Protein AF-A0A963PMP1-F1 (afdb_monomer_lite)

Secondary structure (DSSP, 8-state):
-EEESSTTS-S-EE-TT------SS----EEE----EEEEE---SSS---EEEEEEEESSS-TT-EE-TTS-EEEPPPTT---TT-EEEEEEESPPTT-EEEEEEE-SS---SEEEEEE-SSTT-SS-EEEPPEEEEEETTEEEEEEETTSTT-SS---SS-EEEEEEEEPP------PPPHHHHHHHHHHHHHHHHHHS------------

Structure (mmCIF, N/CA/C/O backbone):
data_AF-A0A963PMP1-F1
#
_entry.id   AF-A0A963PMP1-F1
#
loop_
_atom_site.group_PDB
_atom_site.id
_atom_site.type_symbol
_atom_site.label_atom_id
_atom_site.label_alt_id
_atom_site.label_comp_id
_atom_site.labe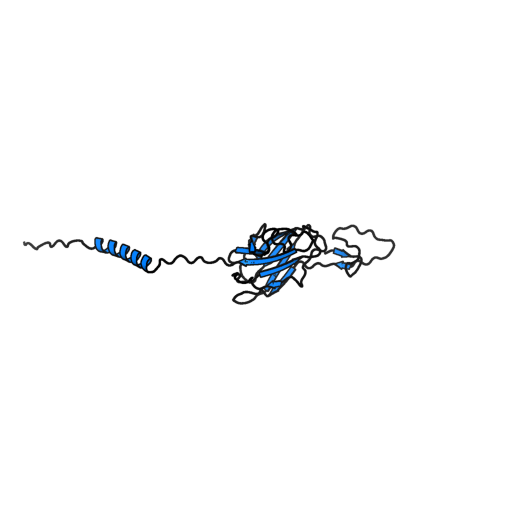l_asym_id
_atom_site.label_entity_id
_atom_site.label_seq_id
_atom_site.pdbx_PDB_ins_code
_atom_site.Cartn_x
_atom_site.Cartn_y
_atom_site.Cartn_z
_atom_site.occupancy
_atom_site.B_iso_or_equiv
_atom_site.auth_seq_id
_atom_site.auth_comp_id
_atom_site.auth_asym_id
_atom_site.auth_atom_id
_atom_site.pdbx_PDB_model_num
ATOM 1 N N . SER A 1 1 ? 11.045 -3.340 -10.525 1.00 71.69 1 SER A N 1
ATOM 2 C CA . SER A 1 1 ? 12.286 -2.704 -11.017 1.00 71.69 1 SER A CA 1
ATOM 3 C C . SER A 1 1 ? 12.957 -3.601 -12.049 1.00 71.69 1 SER A C 1
ATOM 5 O O . SER A 1 1 ? 12.735 -4.809 -12.035 1.00 71.69 1 SER A O 1
ATOM 7 N N . GLY A 1 2 ? 13.741 -3.021 -12.962 1.00 85.31 2 GLY A N 1
ATOM 8 C CA . GLY A 1 2 ? 14.370 -3.731 -14.086 1.00 85.31 2 GLY A CA 1
ATOM 9 C C . GLY A 1 2 ? 15.241 -2.809 -14.944 1.00 85.31 2 GLY A C 1
ATOM 10 O O . GLY A 1 2 ? 15.609 -1.726 -14.497 1.00 85.31 2 GLY A O 1
ATOM 11 N N . TRP A 1 3 ? 15.559 -3.216 -16.170 1.00 89.38 3 TRP A N 1
ATOM 12 C CA . TRP A 1 3 ? 16.268 -2.393 -17.158 1.00 89.38 3 TRP A CA 1
ATOM 13 C C . TRP A 1 3 ? 15.346 -2.029 -18.326 1.00 89.38 3 TRP A C 1
ATOM 15 O O . TRP A 1 3 ? 14.414 -2.768 -18.625 1.00 89.38 3 TRP A O 1
ATOM 25 N N . ASN A 1 4 ? 15.592 -0.909 -19.004 1.00 90.94 4 ASN A N 1
ATOM 26 C CA . ASN A 1 4 ? 14.840 -0.492 -20.190 1.00 90.94 4 ASN A CA 1
ATOM 27 C C . ASN A 1 4 ? 15.774 0.083 -21.267 1.00 90.94 4 ASN A C 1
ATOM 29 O O . ASN A 1 4 ? 16.791 0.689 -20.936 1.00 90.94 4 ASN A O 1
ATOM 33 N N . THR A 1 5 ? 15.448 -0.078 -22.551 1.00 92.88 5 THR A N 1
ATOM 34 C CA . THR A 1 5 ? 16.230 0.519 -23.657 1.00 92.88 5 THR A CA 1
ATOM 35 C C . THR A 1 5 ? 16.037 2.030 -23.812 1.00 92.88 5 THR A C 1
ATOM 37 O O . THR A 1 5 ? 16.758 2.659 -24.582 1.00 92.88 5 THR A O 1
ATOM 40 N N . ALA A 1 6 ? 15.071 2.623 -23.112 1.00 91.25 6 ALA A N 1
ATOM 41 C CA . ALA A 1 6 ? 14.814 4.055 -23.074 1.00 91.25 6 ALA A CA 1
ATOM 42 C C . ALA A 1 6 ? 14.793 4.569 -21.627 1.00 91.25 6 ALA A C 1
ATOM 44 O O . ALA A 1 6 ? 14.353 3.885 -20.699 1.00 91.25 6 ALA A O 1
ATOM 45 N N . ALA A 1 7 ? 15.270 5.800 -21.438 1.00 87.19 7 ALA A N 1
ATOM 46 C CA . ALA A 1 7 ? 15.369 6.424 -20.119 1.00 87.19 7 ALA A CA 1
ATOM 47 C C . ALA A 1 7 ? 13.997 6.663 -19.474 1.00 87.19 7 ALA A C 1
ATOM 49 O O . ALA A 1 7 ? 13.849 6.532 -18.262 1.00 87.19 7 ALA A O 1
ATOM 50 N N . ASP A 1 8 ? 12.998 6.984 -20.293 1.00 81.25 8 ASP A N 1
ATOM 51 C CA . ASP A 1 8 ? 11.618 7.259 -19.886 1.00 81.25 8 ASP A CA 1
ATOM 52 C C . ASP A 1 8 ? 10.770 5.989 -19.696 1.00 81.25 8 ASP A C 1
ATOM 54 O O . ASP A 1 8 ? 9.583 6.080 -19.400 1.00 81.25 8 ASP A O 1
ATOM 58 N N . GLY A 1 9 ? 11.364 4.804 -19.876 1.00 82.69 9 GLY A N 1
ATOM 59 C CA . GLY A 1 9 ? 10.669 3.526 -19.746 1.00 82.69 9 GLY A CA 1
ATOM 60 C C . GLY A 1 9 ? 9.823 3.128 -20.961 1.00 82.69 9 GLY A C 1
ATOM 61 O O . GLY A 1 9 ? 9.247 2.043 -20.946 1.00 82.69 9 GLY A O 1
ATOM 62 N N . SER A 1 10 ? 9.775 3.937 -22.027 1.00 84.06 10 SER A N 1
ATOM 63 C CA . SER A 1 10 ? 8.986 3.651 -23.243 1.00 84.06 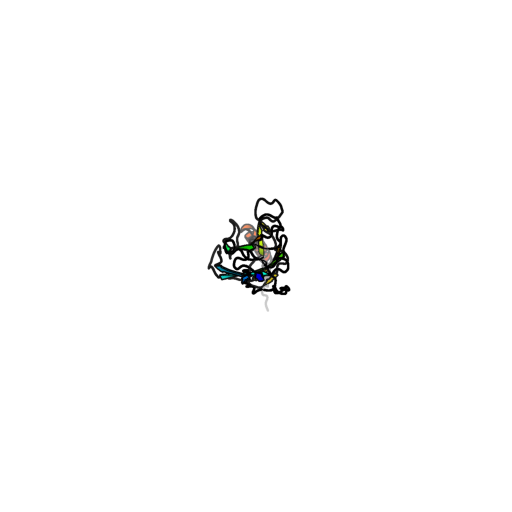10 SER A CA 1
ATOM 64 C C . SER A 1 10 ? 9.583 2.558 -24.143 1.00 84.06 10 SER A C 1
ATOM 66 O O . SER A 1 10 ? 8.935 2.089 -25.080 1.00 84.06 10 SER A O 1
ATOM 68 N N . GLY A 1 11 ? 10.828 2.161 -23.877 1.00 88.06 11 GLY A N 1
ATOM 69 C CA . GLY A 1 11 ? 11.556 1.149 -24.628 1.00 88.06 11 GLY A CA 1
ATOM 70 C C . GLY A 1 11 ? 11.218 -0.282 -24.207 1.00 88.06 11 GLY A C 1
ATOM 71 O O . GLY A 1 11 ? 10.272 -0.546 -23.467 1.00 88.06 11 GLY A O 1
ATOM 72 N N . SER A 1 12 ? 12.028 -1.236 -24.669 1.00 89.25 12 SER A N 1
ATOM 73 C CA . SER A 1 12 ? 11.889 -2.640 -24.270 1.00 89.25 12 SER A CA 1
ATOM 74 C C . SER A 1 12 ? 12.389 -2.833 -22.841 1.00 89.25 12 SER A C 1
ATOM 76 O O . SER A 1 12 ? 13.535 -2.493 -22.535 1.00 89.25 12 SER A O 1
ATOM 78 N N . GLY A 1 13 ? 11.524 -3.360 -21.975 1.00 88.12 13 GLY A N 1
ATOM 79 C CA . GLY A 1 13 ? 11.855 -3.699 -20.595 1.00 88.12 13 GLY A CA 1
ATOM 80 C C . GLY A 1 13 ? 12.500 -5.079 -20.474 1.00 88.12 13 GLY A C 1
ATOM 81 O O . GLY A 1 13 ? 12.124 -6.001 -21.191 1.00 88.12 13 GLY A O 1
ATOM 82 N N . TYR A 1 14 ? 13.433 -5.212 -19.535 1.00 87.19 14 TYR A N 1
ATOM 83 C CA . TYR A 1 14 ? 14.093 -6.462 -19.161 1.00 87.19 14 TYR A CA 1
ATOM 84 C C . TYR A 1 14 ? 14.011 -6.640 -17.645 1.00 87.19 14 TYR A C 1
ATOM 86 O O . TYR A 1 14 ? 14.451 -5.775 -16.875 1.00 87.19 14 TYR A O 1
ATOM 94 N N . ALA A 1 15 ? 13.434 -7.754 -17.209 1.00 84.12 15 ALA A N 1
ATOM 95 C CA . ALA A 1 15 ? 13.386 -8.144 -15.811 1.00 84.12 15 ALA A CA 1
ATOM 96 C C . ALA A 1 15 ? 14.753 -8.661 -15.332 1.00 84.12 15 ALA A C 1
ATOM 98 O O . ALA A 1 15 ? 15.655 -8.980 -16.111 1.00 84.12 15 ALA A O 1
ATOM 99 N N . ALA A 1 16 ? 14.924 -8.744 -14.012 1.00 81.88 16 ALA A N 1
ATOM 100 C CA . ALA A 1 16 ? 16.122 -9.343 -13.439 1.00 81.88 16 ALA A CA 1
ATOM 101 C C . ALA A 1 16 ? 16.220 -10.826 -13.842 1.00 81.88 16 ALA A C 1
ATOM 103 O O . ALA A 1 16 ? 15.310 -11.604 -13.573 1.00 81.88 16 ALA A O 1
ATOM 104 N N . GLY A 1 17 ? 17.342 -11.211 -14.455 1.00 84.19 17 GLY A N 1
ATOM 105 C CA . GLY A 1 17 ? 17.578 -12.578 -14.932 1.00 84.19 17 GLY A CA 1
ATOM 106 C C . GLY A 1 17 ? 17.212 -12.822 -16.398 1.00 84.19 17 GLY A C 1
ATOM 107 O O . GLY A 1 17 ? 17.531 -13.894 -16.912 1.00 84.19 17 GLY A O 1
ATOM 108 N N . ASP A 1 18 ? 16.619 -11.843 -17.089 1.00 87.38 18 ASP A N 1
ATOM 109 C CA . ASP A 1 18 ? 16.364 -11.952 -18.525 1.00 87.38 18 ASP A CA 1
ATOM 110 C C . ASP A 1 18 ? 17.668 -12.063 -19.324 1.00 87.38 18 ASP A C 1
ATOM 112 O O . ASP A 1 18 ? 18.688 -11.440 -19.016 1.00 87.38 18 ASP A O 1
ATOM 116 N N . SER A 1 19 ? 17.620 -12.852 -20.400 1.00 89.75 19 SER A N 1
ATOM 117 C CA . SER A 1 19 ? 18.715 -12.928 -21.365 1.00 89.75 19 SER A CA 1
ATOM 118 C C . SER A 1 19 ? 18.624 -11.765 -22.349 1.00 89.75 19 SER A C 1
ATOM 120 O O . SER A 1 19 ? 17.664 -11.657 -23.109 1.00 89.75 19 SER A O 1
ATOM 122 N N . PHE A 1 20 ? 19.652 -10.921 -22.375 1.00 88.19 20 PHE A N 1
ATOM 123 C CA . PHE A 1 20 ? 19.785 -9.839 -23.344 1.00 88.19 20 PHE A CA 1
ATOM 124 C C . PHE A 1 20 ? 20.727 -10.267 -24.476 1.00 88.19 20 PHE A C 1
ATOM 126 O O . PHE A 1 20 ? 21.915 -10.504 -24.249 1.00 88.19 20 PHE A O 1
ATOM 133 N N . THR A 1 21 ? 20.210 -10.388 -25.702 1.00 91.31 21 THR A N 1
ATOM 134 C CA . THR A 1 21 ? 21.060 -10.663 -26.872 1.00 91.31 21 THR A CA 1
ATOM 135 C C . THR A 1 21 ? 21.729 -9.373 -27.321 1.00 91.31 21 THR A C 1
ATOM 137 O O . THR A 1 21 ? 21.055 -8.452 -27.774 1.00 91.31 21 THR A O 1
ATOM 140 N N . MET A 1 22 ? 23.057 -9.325 -27.214 1.00 89.50 22 MET A N 1
ATOM 141 C CA . MET A 1 22 ? 23.841 -8.176 -27.661 1.00 89.50 22 MET A CA 1
ATOM 142 C C . MET A 1 22 ? 23.679 -7.976 -29.178 1.00 89.50 22 MET A C 1
ATOM 144 O O . MET A 1 22 ? 24.002 -8.893 -29.941 1.00 89.50 22 MET A O 1
ATOM 148 N N . PRO A 1 23 ? 23.195 -6.808 -29.637 1.00 88.88 23 PRO A N 1
ATOM 149 C CA . PRO A 1 23 ? 23.133 -6.505 -31.060 1.00 88.88 23 PRO A CA 1
ATOM 150 C C . PRO A 1 23 ? 24.532 -6.194 -31.616 1.00 88.88 23 PRO A C 1
ATOM 152 O O . PRO A 1 23 ? 25.504 -6.052 -30.878 1.00 88.88 23 PRO A O 1
ATOM 155 N N . GLY A 1 24 ? 24.645 -6.055 -32.941 1.00 94.69 24 GLY A N 1
ATOM 156 C CA . GLY A 1 24 ? 25.911 -5.721 -33.615 1.00 94.69 24 GLY A CA 1
ATOM 157 C C . GLY A 1 24 ? 26.419 -4.286 -33.393 1.00 94.69 24 GLY A C 1
ATOM 158 O O . GLY A 1 24 ? 27.324 -3.859 -34.103 1.00 94.69 24 GLY A O 1
ATOM 159 N N . ALA A 1 25 ? 25.819 -3.537 -32.465 1.00 93.12 25 ALA A N 1
ATOM 160 C CA . ALA A 1 25 ? 26.154 -2.159 -32.119 1.00 93.12 25 ALA A CA 1
ATOM 161 C C . ALA A 1 25 ? 25.976 -1.929 -30.608 1.00 93.12 25 ALA A C 1
ATOM 163 O O . ALA A 1 25 ? 25.279 -2.693 -29.936 1.00 93.12 25 ALA A O 1
ATOM 164 N N . ASP A 1 26 ? 26.574 -0.857 -30.086 1.00 92.31 26 ASP A N 1
ATOM 165 C CA . ASP A 1 26 ? 26.459 -0.492 -28.672 1.00 92.31 26 ASP A CA 1
ATOM 166 C C . ASP A 1 26 ? 24.995 -0.238 -28.280 1.00 92.31 26 ASP A C 1
ATOM 168 O O . ASP A 1 26 ? 24.230 0.386 -29.016 1.00 92.31 26 ASP A O 1
ATOM 172 N N . THR A 1 27 ? 24.600 -0.722 -27.100 1.00 91.62 27 THR A N 1
ATOM 173 C CA . THR A 1 27 ? 23.265 -0.496 -26.531 1.00 91.62 27 THR A CA 1
ATOM 174 C C . THR A 1 27 ? 23.379 0.112 -25.144 1.00 91.62 27 THR A C 1
ATOM 176 O O . THR A 1 27 ? 24.140 -0.369 -24.306 1.00 91.62 27 THR A O 1
ATOM 179 N N . THR A 1 28 ? 22.572 1.138 -24.889 1.00 92.62 28 THR A N 1
ATOM 180 C CA . THR A 1 28 ? 22.410 1.737 -23.563 1.00 92.62 28 THR A CA 1
ATOM 181 C C . THR A 1 28 ? 21.167 1.162 -22.895 1.00 92.62 28 THR A C 1
ATOM 183 O O . THR A 1 28 ? 20.086 1.173 -23.481 1.00 92.62 28 THR A O 1
ATOM 186 N N . LEU A 1 29 ? 21.314 0.686 -21.659 1.00 92.19 29 LEU A N 1
ATOM 187 C CA . LEU A 1 29 ? 20.205 0.268 -20.806 1.00 92.19 29 LEU A CA 1
ATOM 188 C C . LEU A 1 29 ? 20.082 1.216 -19.613 1.00 92.19 29 LEU A C 1
ATOM 190 O O . LEU A 1 29 ? 21.076 1.617 -19.009 1.00 92.19 29 LEU A O 1
ATOM 194 N N . TYR A 1 30 ? 18.847 1.540 -19.261 1.00 90.81 30 TYR A N 1
ATOM 195 C CA . TYR A 1 30 ? 18.489 2.421 -18.160 1.00 90.81 30 TYR A CA 1
ATOM 196 C C . TYR A 1 30 ? 17.866 1.604 -17.036 1.00 90.81 30 TYR A C 1
ATOM 198 O O . TYR A 1 30 ? 16.909 0.866 -17.265 1.00 90.81 30 TYR A O 1
ATOM 206 N N . ALA A 1 31 ? 18.406 1.722 -15.824 1.00 88.44 31 ALA A N 1
ATOM 207 C CA . ALA A 1 31 ? 17.806 1.096 -14.654 1.00 88.44 31 ALA A CA 1
ATOM 208 C C . ALA A 1 31 ? 16.486 1.804 -14.321 1.00 88.44 31 ALA A C 1
ATOM 210 O O . ALA A 1 31 ? 16.458 3.021 -14.142 1.00 88.44 31 ALA A O 1
ATOM 211 N N . GLN A 1 32 ? 15.409 1.032 -14.224 1.00 85.06 32 GLN A N 1
ATOM 212 C CA . GLN A 1 32 ? 14.080 1.486 -13.838 1.00 85.06 32 GLN A CA 1
ATOM 213 C C . GLN A 1 32 ? 13.797 1.044 -12.405 1.00 85.06 32 GLN A C 1
ATOM 215 O O . GLN A 1 32 ? 13.779 -0.152 -12.081 1.00 85.06 32 GLN A O 1
ATOM 220 N N . TRP A 1 33 ? 13.565 2.026 -11.542 1.00 85.44 33 TRP A N 1
ATOM 221 C CA . TRP A 1 33 ? 13.220 1.811 -10.144 1.00 85.44 33 TRP A CA 1
ATOM 222 C C . TRP A 1 33 ? 11.722 1.923 -9.965 1.00 85.44 33 TRP A C 1
ATOM 224 O O . TRP A 1 33 ? 11.062 2.724 -10.619 1.00 85.44 33 TRP A O 1
ATOM 234 N N . VAL A 1 34 ? 11.202 1.111 -9.058 1.00 90.12 34 VAL A N 1
ATOM 235 C CA . VAL A 1 34 ? 9.803 1.170 -8.677 1.00 90.12 34 VAL A CA 1
ATOM 236 C C . VAL A 1 34 ? 9.745 1.393 -7.181 1.00 90.12 34 VAL A C 1
ATOM 238 O O . VAL A 1 34 ? 10.490 0.756 -6.436 1.00 90.12 34 VAL A O 1
ATOM 241 N N . VAL A 1 35 ? 8.909 2.336 -6.760 1.00 94.69 35 VAL A N 1
ATOM 242 C CA . VAL A 1 35 ? 8.755 2.685 -5.352 1.00 94.69 35 VAL A CA 1
ATOM 243 C C . VAL A 1 35 ? 7.879 1.630 -4.690 1.00 94.69 35 VAL A C 1
ATOM 245 O O . VAL A 1 35 ? 6.742 1.413 -5.108 1.00 94.69 35 VAL A O 1
ATOM 248 N N . THR A 1 36 ? 8.414 0.964 -3.670 1.00 96.31 36 THR A N 1
ATOM 249 C CA . THR A 1 36 ? 7.716 -0.111 -2.946 1.00 96.31 36 THR A CA 1
ATOM 250 C C . THR A 1 36 ? 7.490 0.196 -1.476 1.00 96.31 36 THR A C 1
ATOM 252 O O . THR A 1 36 ? 6.900 -0.615 -0.764 1.00 96.31 36 THR A O 1
ATOM 255 N N . ASP A 1 37 ? 7.955 1.350 -1.013 1.00 97.75 37 ASP A N 1
ATOM 256 C CA . ASP A 1 37 ? 7.802 1.815 0.351 1.00 97.75 37 ASP A CA 1
ATOM 257 C C . ASP A 1 37 ? 7.350 3.277 0.419 1.00 97.75 37 ASP A C 1
ATOM 259 O O . ASP A 1 37 ? 7.403 4.044 -0.542 1.00 97.75 37 ASP A O 1
ATOM 263 N N . PHE A 1 38 ? 6.824 3.642 1.581 1.00 98.56 38 PHE A N 1
ATOM 264 C CA . PHE A 1 38 ? 6.391 4.994 1.888 1.00 98.56 38 PHE A CA 1
ATOM 265 C C . PHE A 1 38 ? 6.601 5.277 3.374 1.00 98.56 38 PHE A C 1
ATOM 267 O O . PHE A 1 38 ? 6.403 4.407 4.224 1.00 98.56 38 PHE A O 1
ATOM 274 N N . ALA A 1 39 ? 6.956 6.515 3.705 1.00 98.50 39 ALA A N 1
ATOM 275 C CA . ALA A 1 39 ? 6.975 7.014 5.072 1.00 98.50 39 ALA A CA 1
ATOM 276 C C . ALA A 1 39 ? 6.318 8.393 5.113 1.00 98.50 39 ALA A C 1
ATOM 278 O O . ALA A 1 39 ? 6.621 9.255 4.290 1.00 98.50 39 ALA A O 1
ATOM 279 N N . GLY A 1 40 ? 5.433 8.615 6.082 1.00 98.00 40 GLY A N 1
ATOM 280 C CA . GLY A 1 40 ? 4.696 9.870 6.173 1.00 98.00 40 GLY A CA 1
ATOM 281 C C . GLY A 1 40 ? 4.087 10.123 7.550 1.00 98.00 40 GLY A C 1
ATOM 282 O O . GLY A 1 40 ? 4.026 9.210 8.380 1.00 98.00 40 GLY A O 1
ATOM 283 N N . PRO A 1 41 ? 3.655 11.367 7.817 1.00 97.81 41 PRO A N 1
ATOM 284 C CA . PRO A 1 41 ? 3.035 11.731 9.083 1.00 97.81 41 PRO A CA 1
ATOM 285 C C . PRO A 1 41 ? 1.616 11.165 9.176 1.00 97.81 41 PRO A C 1
ATOM 287 O O . PRO A 1 41 ? 0.812 11.351 8.269 1.00 97.81 41 PRO A O 1
ATOM 290 N N . THR A 1 42 ? 1.279 10.520 10.291 1.00 97.56 42 THR A N 1
ATOM 291 C CA . THR A 1 42 ? -0.089 10.065 10.564 1.00 97.56 42 THR A CA 1
ATOM 292 C C . THR A 1 42 ? -1.030 11.221 10.859 1.00 97.56 42 THR A C 1
ATOM 294 O O . THR A 1 42 ? -0.605 12.252 11.390 1.00 97.56 42 THR A O 1
ATOM 297 N N . VAL A 1 43 ? -2.325 10.999 10.634 1.00 96.81 43 VAL A N 1
ATOM 298 C CA . VAL A 1 43 ? -3.385 11.986 10.880 1.00 96.81 43 VAL A CA 1
ATOM 299 C C . VAL A 1 43 ? -4.365 11.449 11.940 1.00 96.81 43 VAL A C 1
ATOM 301 O O . VAL A 1 43 ? -5.468 11.016 11.601 1.00 96.81 43 VAL A O 1
ATOM 304 N N . PRO A 1 44 ? -3.961 11.406 13.226 1.00 94.31 44 PRO A N 1
ATOM 305 C CA . PRO A 1 44 ? -4.819 10.928 14.306 1.00 94.31 44 PRO A CA 1
ATOM 306 C C . PRO A 1 44 ? -6.007 11.871 14.543 1.00 94.31 44 PRO A C 1
ATOM 308 O O . PRO A 1 44 ? -5.893 13.085 14.371 1.00 94.31 44 PRO A O 1
ATOM 311 N N . SER A 1 45 ? -7.139 11.325 14.994 1.00 85.62 45 SER A N 1
ATOM 312 C CA . SER A 1 45 ? -8.309 12.127 15.395 1.00 85.62 45 SER A CA 1
ATOM 313 C C . SER A 1 45 ? -8.079 12.886 16.707 1.00 85.62 45 SER A C 1
ATOM 315 O O . SER A 1 45 ? -8.658 13.949 16.924 1.00 85.62 45 SER A O 1
ATOM 317 N N . THR A 1 46 ? -7.218 12.352 17.577 1.00 80.50 46 THR A N 1
ATOM 318 C CA . THR A 1 46 ? -6.815 12.948 18.855 1.00 80.50 46 THR A CA 1
ATOM 319 C C . THR A 1 46 ? -5.368 12.583 19.177 1.00 80.50 46 THR A C 1
ATOM 321 O O . THR A 1 46 ? -4.953 11.455 18.923 1.00 80.50 46 THR A O 1
ATOM 324 N N . GLY A 1 47 ? -4.621 13.484 19.819 1.00 76.75 47 GLY A N 1
ATOM 325 C CA . GLY A 1 47 ? -3.245 13.221 20.255 1.00 76.75 47 GLY A CA 1
ATOM 326 C C . GLY A 1 47 ? -2.178 13.618 19.230 1.00 76.75 47 GLY A C 1
ATOM 327 O O . GLY A 1 47 ? -2.450 14.340 18.273 1.00 76.75 47 GLY A O 1
ATOM 328 N N . ALA A 1 48 ? -0.933 13.201 19.479 1.00 79.62 48 ALA A N 1
ATOM 329 C CA . ALA A 1 48 ? 0.219 13.601 18.673 1.00 79.62 48 ALA A CA 1
ATOM 330 C C . ALA A 1 48 ? 0.364 12.745 17.404 1.00 79.62 48 ALA A C 1
ATOM 332 O O . ALA A 1 48 ? 0.274 11.519 17.453 1.00 79.62 48 ALA A O 1
ATOM 333 N N . SER A 1 49 ? 0.647 13.408 16.281 1.00 91.00 49 SER A N 1
ATOM 334 C CA . SER A 1 49 ? 1.093 12.759 15.044 1.00 91.00 49 SER A CA 1
ATOM 335 C C . SER A 1 49 ? 2.478 12.121 15.233 1.00 91.00 49 SER A C 1
ATOM 337 O O . SER A 1 49 ? 3.287 12.590 16.036 1.00 91.00 49 SER A O 1
ATOM 339 N N . GLY A 1 50 ? 2.763 11.061 14.479 1.00 95.56 50 GLY A N 1
ATOM 340 C CA . GLY A 1 50 ? 4.101 10.497 14.327 1.00 95.56 50 GLY A CA 1
ATOM 341 C C . GLY A 1 50 ? 4.313 9.968 12.911 1.00 95.56 50 GLY A C 1
ATOM 342 O O . GLY A 1 50 ? 3.418 10.044 12.074 1.00 95.56 50 GLY A O 1
ATOM 343 N N . THR A 1 51 ? 5.490 9.412 12.635 1.00 97.94 51 THR A N 1
ATOM 344 C CA . THR A 1 51 ? 5.784 8.824 11.321 1.00 97.94 51 THR A CA 1
ATOM 345 C C . THR A 1 51 ? 5.324 7.373 11.270 1.00 97.94 51 THR A C 1
ATOM 347 O O . THR A 1 51 ? 5.785 6.544 12.060 1.00 97.94 51 THR A O 1
ATOM 350 N N . GLY A 1 52 ? 4.424 7.070 10.340 1.00 98.06 52 GLY A N 1
ATOM 351 C CA . GLY A 1 52 ? 4.115 5.704 9.942 1.00 98.06 52 GLY A CA 1
ATOM 352 C C . GLY A 1 52 ? 4.911 5.308 8.701 1.00 98.06 52 GLY A C 1
ATOM 353 O O . GLY A 1 52 ? 5.392 6.166 7.955 1.00 98.06 52 GLY A O 1
ATOM 354 N N . THR A 1 53 ? 5.050 4.006 8.477 1.00 98.62 53 THR A N 1
ATOM 355 C CA . THR A 1 53 ? 5.694 3.466 7.277 1.00 98.62 53 THR A CA 1
ATOM 356 C C . THR A 1 53 ? 4.833 2.404 6.620 1.00 98.62 53 THR A C 1
ATOM 358 O O . THR A 1 53 ? 4.006 1.756 7.262 1.00 98.62 53 THR A O 1
ATOM 361 N N . PHE A 1 54 ? 5.044 2.226 5.328 1.00 98.69 54 PHE A N 1
ATOM 362 C CA . PHE A 1 54 ? 4.411 1.213 4.513 1.00 98.69 54 PHE A CA 1
ATOM 363 C C . PHE A 1 54 ? 5.450 0.580 3.599 1.00 98.69 54 PHE A C 1
ATOM 365 O O . PHE A 1 54 ? 6.354 1.262 3.124 1.00 98.69 54 PHE A O 1
ATOM 372 N N . ASN A 1 55 ? 5.306 -0.713 3.342 1.00 98.50 55 ASN A N 1
ATOM 373 C CA . ASN A 1 55 ? 5.941 -1.376 2.214 1.00 98.50 55 ASN A CA 1
ATOM 374 C C . ASN A 1 55 ? 5.032 -2.475 1.668 1.00 98.50 55 ASN A C 1
ATOM 376 O O . ASN A 1 55 ? 4.125 -2.940 2.365 1.00 98.50 55 ASN A O 1
ATOM 380 N N . PHE A 1 56 ? 5.307 -2.912 0.446 1.00 98.12 56 PHE A N 1
ATOM 381 C CA . PHE A 1 56 ? 4.667 -4.089 -0.120 1.00 98.12 56 PHE A CA 1
ATOM 382 C C . PHE A 1 56 ? 5.653 -4.980 -0.868 1.00 98.12 56 PHE A C 1
ATOM 384 O O . PHE A 1 56 ? 6.711 -4.542 -1.322 1.00 98.12 56 PHE A O 1
ATOM 391 N N . THR A 1 57 ? 5.272 -6.244 -1.014 1.00 97.06 57 THR A N 1
ATOM 392 C CA . THR A 1 57 ? 5.920 -7.207 -1.899 1.00 97.06 57 THR A CA 1
ATOM 393 C C . THR A 1 57 ? 4.870 -7.923 -2.738 1.00 97.06 57 THR A C 1
ATOM 395 O O . THR A 1 57 ? 3.734 -8.120 -2.313 1.00 97.06 57 THR A O 1
ATOM 398 N N . THR A 1 58 ? 5.244 -8.311 -3.951 1.00 95.62 58 THR A N 1
ATOM 399 C CA . THR A 1 58 ? 4.400 -9.091 -4.859 1.00 95.62 58 THR A CA 1
ATOM 400 C C . THR A 1 58 ? 5.291 -9.960 -5.740 1.00 95.62 58 THR A C 1
ATOM 402 O O . THR A 1 58 ? 6.403 -9.557 -6.091 1.00 95.62 58 THR A O 1
ATOM 405 N N . SER A 1 59 ? 4.830 -11.168 -6.055 1.00 94.06 59 SER A N 1
ATOM 406 C CA . SER A 1 59 ? 5.509 -12.088 -6.978 1.00 94.06 59 SER A CA 1
ATOM 407 C C . SER A 1 59 ? 4.904 -12.082 -8.381 1.00 94.06 59 SER A C 1
ATOM 409 O O . SER A 1 59 ? 5.555 -12.521 -9.323 1.00 94.06 59 SER A O 1
ATOM 411 N N . ASP A 1 60 ? 3.669 -11.605 -8.518 1.00 93.00 60 ASP A N 1
ATOM 412 C CA . ASP A 1 60 ? 2.851 -11.634 -9.732 1.00 93.00 60 ASP A CA 1
ATOM 413 C C . ASP A 1 60 ? 2.478 -10.231 -10.240 1.00 93.00 60 ASP A C 1
ATOM 415 O O . ASP A 1 60 ? 1.980 -10.102 -11.351 1.00 93.00 60 ASP A O 1
ATOM 419 N N . GLY A 1 61 ? 2.793 -9.164 -9.497 1.00 91.44 61 GLY A N 1
ATOM 420 C CA . GLY A 1 61 ? 2.551 -7.782 -9.917 1.00 91.44 61 GLY A CA 1
ATOM 421 C C . GLY A 1 61 ? 3.363 -7.345 -11.137 1.00 91.44 61 GLY A C 1
ATOM 422 O O . GLY A 1 61 ? 2.970 -6.416 -11.832 1.00 91.44 61 GLY A O 1
ATOM 423 N N . GLY A 1 62 ? 4.453 -8.031 -11.472 1.00 88.94 62 GLY A N 1
ATOM 424 C CA . GLY A 1 62 ? 5.306 -7.669 -12.603 1.00 88.94 62 GLY A CA 1
ATOM 425 C C . GLY A 1 62 ? 6.268 -6.506 -12.305 1.00 88.94 62 GLY A C 1
ATOM 426 O O . GLY A 1 62 ? 6.237 -5.897 -11.234 1.00 88.94 62 GLY A O 1
ATOM 427 N N . PRO A 1 63 ? 7.185 -6.198 -13.241 1.00 84.25 63 PRO A N 1
ATOM 428 C CA . PRO A 1 63 ? 8.344 -5.346 -12.971 1.00 84.25 63 PRO A CA 1
ATOM 429 C C . PRO A 1 63 ? 8.017 -3.858 -12.806 1.00 84.25 63 PRO A C 1
ATOM 431 O O . PRO A 1 63 ? 8.861 -3.138 -12.267 1.00 84.25 63 PRO A O 1
ATOM 434 N N . GLY A 1 64 ? 6.843 -3.412 -13.266 1.00 87.75 64 GLY A N 1
ATOM 435 C CA . GLY A 1 64 ? 6.361 -2.031 -13.164 1.00 87.75 64 GLY A CA 1
ATOM 436 C C . GLY A 1 64 ? 5.486 -1.747 -11.940 1.00 87.75 64 GLY A C 1
ATOM 437 O O . GLY A 1 64 ? 5.178 -0.586 -11.696 1.00 87.75 64 GLY A O 1
ATOM 438 N N . CYS A 1 65 ? 5.117 -2.773 -11.165 1.00 94.38 65 CYS A N 1
ATOM 439 C CA . CYS A 1 65 ? 4.153 -2.638 -10.076 1.00 94.38 65 CYS A CA 1
ATOM 440 C C . CYS A 1 65 ? 4.710 -1.815 -8.919 1.00 94.38 65 CYS A C 1
ATOM 442 O O . CYS A 1 65 ? 5.663 -2.245 -8.259 1.00 94.38 65 CYS A O 1
ATOM 444 N N . GLY A 1 66 ? 4.122 -0.642 -8.683 1.00 95.56 66 GLY A N 1
ATOM 445 C CA . GLY A 1 66 ? 4.672 0.373 -7.791 1.00 95.56 66 GLY A CA 1
ATOM 446 C C . GLY A 1 66 ? 3.655 1.276 -7.133 1.00 95.56 66 GLY A C 1
ATOM 447 O O . GLY A 1 66 ? 2.506 1.362 -7.556 1.00 95.56 66 GLY A O 1
ATOM 448 N N . LEU A 1 67 ? 4.118 1.989 -6.109 1.00 97.06 67 LEU A N 1
ATOM 449 C CA . LEU A 1 67 ? 3.340 3.018 -5.439 1.00 97.06 67 LEU A CA 1
ATOM 450 C C . LEU A 1 67 ? 3.173 4.258 -6.310 1.00 97.06 67 LEU A C 1
ATOM 452 O O . LEU A 1 67 ? 4.150 4.869 -6.747 1.00 97.06 67 LEU A O 1
ATOM 456 N N . ASP A 1 68 ? 1.924 4.684 -6.451 1.00 96.88 68 ASP A N 1
ATOM 457 C CA . ASP A 1 68 ? 1.589 6.049 -6.827 1.00 96.88 68 ASP A CA 1
ATOM 458 C C . ASP A 1 68 ? 1.673 6.930 -5.573 1.00 96.88 68 ASP A C 1
ATOM 460 O O . ASP A 1 68 ? 0.794 6.921 -4.703 1.00 96.88 68 ASP A O 1
ATOM 464 N N . LEU A 1 69 ? 2.773 7.677 -5.459 1.00 95.81 69 LEU A N 1
ATOM 465 C CA . LEU A 1 69 ? 3.041 8.549 -4.315 1.00 95.81 69 LEU A CA 1
ATOM 466 C C . LEU A 1 69 ? 2.080 9.741 -4.221 1.00 95.81 69 LEU A C 1
ATOM 468 O O . LEU A 1 69 ? 1.956 10.313 -3.141 1.00 95.81 69 LEU A O 1
ATOM 472 N N . ALA A 1 70 ? 1.403 10.121 -5.309 1.00 96.06 70 ALA A N 1
ATOM 473 C CA . ALA A 1 70 ? 0.420 11.203 -5.273 1.00 96.06 70 ALA A CA 1
ATOM 474 C C . ALA A 1 70 ? -0.881 10.771 -4.574 1.00 96.06 70 ALA A C 1
ATOM 476 O O . ALA A 1 70 ? -1.561 11.596 -3.967 1.00 96.06 70 ALA A O 1
ATOM 477 N N . GLU A 1 71 ? -1.193 9.474 -4.618 1.00 96.19 71 GLU A N 1
ATOM 478 C CA . GLU A 1 71 ? -2.410 8.879 -4.053 1.00 96.19 71 GLU A CA 1
ATOM 479 C C . GLU A 1 71 ? -2.145 8.014 -2.807 1.00 96.19 71 GLU A C 1
ATOM 481 O O . GLU A 1 71 ? -3.063 7.387 -2.267 1.00 96.19 71 GLU A O 1
ATOM 486 N N . THR A 1 72 ? -0.900 8.003 -2.322 1.00 98.06 72 THR A N 1
ATOM 487 C CA . THR A 1 72 ? -0.471 7.267 -1.128 1.00 98.06 72 THR A CA 1
ATOM 488 C C . THR A 1 72 ? -0.203 8.221 0.029 1.00 98.06 72 THR A C 1
ATOM 490 O O . THR A 1 72 ? 0.676 9.077 -0.045 1.00 98.06 72 THR A O 1
ATOM 493 N N . ALA A 1 73 ? -0.938 8.059 1.129 1.00 98.31 73 ALA A N 1
ATOM 494 C CA . ALA A 1 73 ? -0.776 8.885 2.318 1.00 98.31 73 ALA A CA 1
ATOM 495 C C . ALA A 1 73 ? -1.392 8.246 3.568 1.00 98.31 73 ALA A C 1
ATOM 497 O O . ALA A 1 73 ? -2.363 7.488 3.511 1.00 98.31 73 ALA A O 1
ATOM 498 N N . PHE A 1 74 ? -0.894 8.655 4.735 1.00 98.19 74 PHE A N 1
ATOM 499 C CA . PHE A 1 74 ? -1.701 8.576 5.947 1.00 98.19 74 PHE A CA 1
ATOM 500 C C . PHE A 1 74 ? -2.755 9.687 5.919 1.00 98.19 74 PHE A C 1
ATOM 502 O O . PHE A 1 74 ? -2.444 10.844 5.641 1.00 98.19 74 PHE A O 1
ATOM 509 N N . VAL A 1 75 ? -4.003 9.333 6.202 1.00 97.25 75 VAL A N 1
ATOM 510 C CA . VAL A 1 75 ? -5.177 10.204 6.078 1.00 97.25 75 VAL A CA 1
ATOM 511 C C . VAL A 1 75 ? -6.027 10.151 7.344 1.00 97.25 75 VAL A C 1
ATOM 513 O O . VAL A 1 75 ? -5.866 9.268 8.187 1.00 97.25 75 VAL A O 1
ATOM 516 N N . ALA A 1 76 ? -6.924 11.122 7.508 1.00 96.31 76 ALA A N 1
ATOM 517 C CA . ALA A 1 76 ? -7.844 11.144 8.639 1.00 96.31 76 ALA A CA 1
ATOM 518 C C . ALA A 1 76 ? -8.824 9.957 8.596 1.00 96.31 76 ALA A C 1
ATOM 520 O O . ALA A 1 76 ? -9.099 9.388 7.538 1.00 96.31 76 ALA A O 1
ATOM 521 N N . ALA A 1 77 ? -9.381 9.612 9.757 1.00 94.00 77 ALA A N 1
ATOM 522 C CA . ALA A 1 77 ? -10.448 8.624 9.850 1.00 94.00 77 ALA A CA 1
ATOM 523 C C . ALA A 1 77 ? -11.699 9.063 9.054 1.00 94.00 77 ALA A C 1
ATOM 525 O O . ALA A 1 77 ? -12.013 10.259 9.027 1.00 94.00 77 ALA A O 1
ATOM 526 N N . PRO A 1 78 ? -12.462 8.126 8.461 1.00 91.75 78 PRO A N 1
ATOM 527 C CA . PRO A 1 78 ? -13.756 8.422 7.869 1.00 91.75 78 PRO A CA 1
ATOM 528 C C . PRO A 1 78 ? -14.710 9.000 8.926 1.00 91.75 78 PRO A C 1
ATOM 530 O O . PRO A 1 78 ? -14.623 8.624 10.102 1.00 91.75 78 PRO A O 1
ATOM 533 N N . PRO A 1 79 ? -15.651 9.880 8.541 1.00 90.38 79 PRO A N 1
ATOM 534 C CA . PRO A 1 79 ? -16.608 10.453 9.481 1.00 90.38 79 PRO A CA 1
ATOM 535 C C . PRO A 1 79 ? -17.332 9.381 10.306 1.00 90.38 79 PRO A C 1
ATOM 537 O O . PRO A 1 79 ? -17.820 8.385 9.772 1.00 90.38 79 PRO A O 1
ATOM 540 N N . GLY A 1 80 ? -17.396 9.590 11.622 1.00 89.44 80 GLY A N 1
ATOM 541 C CA . GLY A 1 80 ? -18.053 8.671 12.557 1.00 89.44 80 GLY A CA 1
ATOM 542 C C . GLY A 1 80 ? -17.242 7.427 12.935 1.00 89.44 80 GLY A C 1
ATOM 543 O O . GLY A 1 80 ? -17.725 6.634 13.737 1.00 89.44 80 GLY A O 1
ATOM 544 N N . GLN A 1 81 ? -16.025 7.247 12.412 1.00 90.75 81 GLN A N 1
ATOM 545 C CA . GLN A 1 81 ? -15.152 6.135 12.793 1.00 90.75 81 GLN A CA 1
ATOM 546 C C . GLN A 1 81 ? -14.138 6.552 13.857 1.00 90.75 81 GLN A C 1
ATOM 548 O O . GLN A 1 81 ? -13.437 7.556 13.720 1.00 90.75 81 GLN A O 1
ATOM 553 N N . ASN A 1 82 ? -14.013 5.737 14.906 1.00 91.00 82 ASN A N 1
ATOM 554 C CA . ASN A 1 82 ? -12.976 5.910 15.915 1.00 91.00 82 ASN A CA 1
ATOM 555 C C . ASN A 1 82 ? -11.708 5.155 15.497 1.00 91.00 82 ASN A C 1
ATOM 557 O O . ASN A 1 82 ? -11.529 3.981 15.823 1.00 91.00 82 ASN A O 1
ATOM 561 N N . MET A 1 83 ? -10.840 5.833 14.745 1.00 92.56 83 MET A N 1
ATOM 562 C CA . MET A 1 83 ? -9.527 5.318 14.354 1.00 92.56 83 MET A CA 1
ATOM 563 C C . MET A 1 83 ? -8.429 6.206 14.957 1.00 92.56 83 MET A C 1
ATOM 565 O O . MET A 1 83 ? -8.105 7.246 14.377 1.00 92.56 83 MET A O 1
ATOM 569 N N . PRO A 1 84 ? -7.858 5.838 16.124 1.00 91.94 84 PRO A N 1
ATOM 570 C CA . PRO A 1 84 ? -7.029 6.737 16.934 1.00 91.94 84 PRO A CA 1
ATOM 571 C C . PRO A 1 84 ? -5.790 7.275 16.222 1.00 91.94 84 PRO A C 1
ATOM 573 O O . PRO A 1 84 ? -5.345 8.378 16.514 1.00 91.94 84 PRO A O 1
ATOM 576 N N . GLN A 1 85 ? -5.236 6.500 15.289 1.00 93.75 85 GLN A N 1
ATOM 577 C CA . GLN A 1 85 ? -4.031 6.856 14.536 1.00 93.75 85 GLN A CA 1
ATOM 578 C C . GLN A 1 85 ? -4.341 7.353 13.112 1.00 93.75 85 GLN A C 1
ATOM 580 O O . GLN A 1 85 ? -3.422 7.615 12.339 1.00 93.75 85 GLN A O 1
ATOM 585 N N . GLY A 1 86 ? -5.626 7.497 12.772 1.00 95.50 86 GLY A N 1
ATOM 586 C CA . GLY A 1 86 ? -6.095 7.753 11.415 1.00 95.50 86 GLY A CA 1
ATOM 587 C C . GLY A 1 86 ? -6.122 6.485 10.561 1.00 95.50 86 GLY A C 1
ATOM 588 O O . GLY A 1 86 ? -6.293 5.369 11.057 1.00 95.50 86 GLY A O 1
ATOM 589 N N . MET A 1 87 ? -5.957 6.680 9.260 1.00 96.06 87 MET A N 1
ATOM 590 C CA . MET A 1 87 ? -5.928 5.650 8.231 1.00 96.06 87 MET A CA 1
ATOM 591 C C . MET A 1 87 ? -4.666 5.766 7.382 1.00 96.06 87 MET A C 1
ATOM 593 O O . MET A 1 87 ? -3.998 6.795 7.366 1.00 96.06 87 MET A O 1
ATOM 597 N N . PHE A 1 88 ? -4.352 4.704 6.659 1.00 97.81 88 PHE A N 1
ATOM 598 C CA . PHE A 1 88 ? -3.350 4.702 5.611 1.00 97.81 88 PHE A CA 1
ATOM 599 C C . PHE A 1 88 ? -4.023 4.281 4.310 1.00 97.81 88 PHE A C 1
ATOM 601 O O . PHE A 1 88 ? -4.597 3.199 4.262 1.00 97.81 88 PHE A O 1
ATOM 608 N N . LYS A 1 89 ? -3.985 5.147 3.296 1.00 96.62 89 LYS A N 1
ATOM 609 C CA . LYS A 1 89 ? -4.420 4.876 1.923 1.00 96.62 89 LYS A CA 1
ATOM 610 C C . LYS A 1 89 ? -3.169 4.680 1.078 1.00 96.62 89 LYS A C 1
ATOM 612 O O . LYS A 1 89 ? -2.265 5.511 1.135 1.00 96.62 89 LYS A O 1
ATOM 617 N N . PHE A 1 90 ? -3.141 3.630 0.273 1.00 96.81 90 PHE A N 1
ATOM 618 C CA . PHE A 1 90 ? -2.136 3.471 -0.769 1.00 96.81 90 PHE A CA 1
ATOM 619 C C . PHE A 1 90 ? -2.793 3.194 -2.108 1.00 96.81 90 PHE A C 1
ATOM 621 O O . PHE A 1 90 ? -3.926 2.710 -2.167 1.00 96.81 90 PHE A O 1
ATOM 628 N N . ARG A 1 91 ? -2.047 3.499 -3.168 1.00 97.25 91 ARG A N 1
ATOM 629 C CA . ARG A 1 91 ? -2.410 3.155 -4.535 1.00 97.25 91 ARG A CA 1
ATOM 630 C C . ARG A 1 91 ? -1.237 2.468 -5.218 1.00 97.25 91 ARG A C 1
ATOM 632 O O . ARG A 1 91 ? -0.143 3.030 -5.276 1.00 97.25 91 ARG A O 1
ATOM 639 N N . LEU A 1 92 ? -1.468 1.258 -5.711 1.00 97.31 92 LEU A N 1
ATOM 640 C CA . LEU A 1 92 ? -0.536 0.528 -6.565 1.00 97.31 92 LEU A CA 1
ATOM 641 C C . LEU A 1 92 ? -0.949 0.716 -8.023 1.00 97.31 92 LEU A C 1
ATOM 643 O O . LEU A 1 92 ? -2.139 0.742 -8.324 1.00 97.31 92 LEU A O 1
ATOM 647 N N . THR A 1 93 ? 0.024 0.887 -8.914 1.00 96.19 93 THR A N 1
ATOM 648 C CA . THR A 1 93 ? -0.187 1.083 -10.356 1.00 96.19 93 THR A CA 1
ATOM 649 C C . THR A 1 93 ? 0.898 0.376 -11.159 1.00 96.19 93 THR A C 1
ATOM 651 O O . THR A 1 93 ? 1.952 0.022 -10.623 1.00 96.19 93 THR A O 1
ATOM 654 N N . GLY A 1 94 ? 0.647 0.173 -12.456 1.00 93.31 94 GLY A N 1
ATOM 655 C CA . GLY A 1 94 ? 1.597 -0.496 -13.349 1.00 93.31 94 GLY A CA 1
ATOM 656 C C . GLY A 1 94 ? 1.777 -1.980 -13.025 1.00 93.31 94 GLY A C 1
ATOM 657 O O . GLY A 1 94 ? 2.796 -2.571 -13.392 1.00 93.31 94 GLY A O 1
ATOM 658 N N . CYS A 1 95 ? 0.814 -2.563 -12.308 1.00 95.44 95 CYS A N 1
ATOM 659 C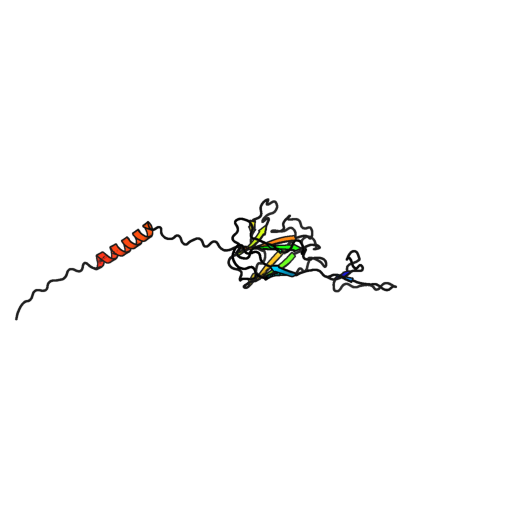 CA . CYS A 1 95 ? 0.822 -3.959 -11.917 1.00 95.44 95 CYS A CA 1
ATOM 660 C C . CYS A 1 95 ? 0.129 -4.826 -12.974 1.00 95.44 95 CYS A C 1
ATOM 662 O O . CYS A 1 95 ? -0.636 -4.349 -13.810 1.00 95.44 95 CYS A O 1
ATOM 664 N N . THR A 1 96 ? 0.404 -6.125 -12.940 1.00 95.94 96 THR A N 1
ATOM 665 C CA . THR A 1 96 ? -0.323 -7.106 -13.749 1.00 95.94 96 THR A CA 1
ATOM 666 C C . THR A 1 96 ? -1.766 -7.195 -13.242 1.00 95.94 96 THR A C 1
ATOM 668 O O . THR A 1 96 ? -1.941 -7.359 -12.036 1.00 95.94 96 THR A O 1
ATOM 671 N N . PRO A 1 97 ? -2.792 -7.119 -14.108 1.00 97.50 97 PRO A N 1
ATOM 672 C CA . PRO A 1 97 ? -4.181 -7.236 -13.679 1.00 97.50 97 PRO A CA 1
ATOM 673 C C . PRO A 1 97 ? -4.450 -8.499 -12.854 1.00 97.50 97 PRO A C 1
ATOM 675 O O . PRO A 1 97 ? -4.101 -9.605 -13.274 1.00 97.50 97 PRO A O 1
ATOM 678 N N . GLY A 1 98 ? -5.074 -8.333 -11.689 1.00 96.12 98 GLY A N 1
ATOM 679 C CA . GLY A 1 98 ? -5.399 -9.419 -10.760 1.00 96.12 98 GLY A CA 1
ATOM 680 C C . GLY A 1 98 ? -4.244 -9.860 -9.856 1.00 96.12 98 GLY A C 1
ATOM 681 O O . GLY A 1 98 ? -4.343 -10.912 -9.220 1.00 96.12 98 GLY A O 1
ATOM 682 N N . PHE A 1 99 ? -3.148 -9.095 -9.802 1.00 97.25 99 PHE A N 1
ATOM 683 C CA . PHE A 1 99 ? -2.012 -9.399 -8.931 1.00 97.25 99 PHE A CA 1
ATOM 684 C C . PHE A 1 99 ? -2.407 -9.467 -7.456 1.00 97.25 99 PHE A C 1
ATOM 686 O O . PHE A 1 99 ? -3.374 -8.843 -7.011 1.00 97.25 99 PHE A O 1
ATOM 693 N N . THR A 1 100 ? -1.595 -10.174 -6.673 1.00 97.44 100 THR A N 1
ATOM 694 C CA . THR A 1 100 ? -1.683 -10.170 -5.215 1.00 97.44 100 THR A CA 1
ATOM 695 C C . THR A 1 100 ? -0.417 -9.579 -4.598 1.00 97.44 100 THR A C 1
ATOM 697 O O . THR A 1 100 ? 0.713 -9.955 -4.918 1.00 97.44 100 THR A O 1
ATOM 700 N N . ALA A 1 101 ? -0.595 -8.651 -3.662 1.00 97.56 101 ALA A N 1
ATOM 701 C CA . ALA A 1 101 ? 0.494 -8.072 -2.889 1.00 97.56 101 ALA A CA 1
ATOM 702 C C . ALA A 1 101 ? 0.327 -8.360 -1.399 1.00 97.56 101 ALA A C 1
ATOM 704 O O . ALA A 1 101 ? -0.765 -8.250 -0.842 1.00 97.56 101 ALA A O 1
ATOM 705 N N . ARG A 1 102 ? 1.444 -8.662 -0.735 1.00 98.12 102 ARG A N 1
ATOM 706 C CA . ARG A 1 102 ? 1.538 -8.622 0.720 1.00 98.12 102 ARG A CA 1
ATOM 707 C C . ARG A 1 102 ? 1.997 -7.237 1.131 1.00 98.12 102 ARG A C 1
ATOM 709 O O . ARG A 1 102 ? 3.115 -6.829 0.823 1.00 98.12 102 ARG A O 1
ATOM 716 N N . VAL A 1 103 ? 1.148 -6.531 1.860 1.00 98.31 103 VAL A N 1
ATOM 717 C CA . VAL A 1 103 ? 1.443 -5.193 2.367 1.00 98.31 103 VAL A CA 1
ATOM 718 C C . VAL A 1 103 ? 1.785 -5.239 3.845 1.00 98.31 103 VAL A C 1
ATOM 720 O O . VAL A 1 103 ? 1.313 -6.110 4.572 1.00 98.31 103 VAL A O 1
ATOM 723 N N . THR A 1 104 ? 2.596 -4.290 4.300 1.00 98.69 104 THR A N 1
ATOM 724 C CA . THR A 1 104 ? 2.911 -4.083 5.714 1.00 98.69 104 THR A CA 1
ATOM 725 C C . THR A 1 104 ? 2.801 -2.606 6.054 1.00 98.69 104 THR A C 1
ATOM 727 O O . THR A 1 104 ? 3.545 -1.793 5.515 1.00 98.69 104 THR A O 1
ATOM 730 N N . VAL A 1 105 ? 1.912 -2.264 6.988 1.00 98.62 105 VAL A N 1
ATOM 731 C CA . VAL A 1 105 ? 1.749 -0.906 7.528 1.00 98.62 105 VAL A CA 1
ATOM 732 C C . VAL A 1 105 ? 2.259 -0.888 8.965 1.00 98.62 105 VAL A C 1
ATOM 734 O O . VAL A 1 105 ? 1.780 -1.657 9.799 1.00 98.62 105 VAL A O 1
ATOM 737 N N . THR A 1 106 ? 3.197 0.002 9.278 1.00 98.44 106 THR A N 1
ATOM 738 C CA . THR A 1 106 ? 3.717 0.215 10.635 1.00 98.44 106 THR A CA 1
ATOM 739 C C . THR A 1 106 ? 3.293 1.578 11.156 1.00 98.44 106 THR A C 1
ATOM 741 O O . THR A 1 106 ? 3.581 2.611 10.554 1.00 98.44 106 THR A O 1
ATOM 744 N N . TRP A 1 107 ? 2.633 1.581 12.309 1.00 97.12 107 TRP A N 1
ATOM 745 C CA . TRP A 1 107 ? 2.052 2.773 12.921 1.00 97.12 107 TRP A CA 1
ATOM 746 C C . TRP A 1 107 ? 2.972 3.400 13.970 1.00 97.12 107 TRP A C 1
ATOM 748 O O . TRP A 1 107 ? 3.825 2.695 14.508 1.00 97.12 107 TRP A O 1
ATOM 758 N N . PRO A 1 108 ? 2.820 4.694 14.314 1.00 95.75 108 PRO A N 1
ATOM 759 C CA . PRO A 1 108 ? 3.548 5.355 15.403 1.00 95.75 108 PRO A CA 1
ATOM 760 C C . PRO A 1 108 ? 3.334 4.725 16.786 1.00 95.75 108 PRO A C 1
ATOM 762 O O . PRO A 1 108 ? 4.261 4.696 17.593 1.00 95.75 108 PRO A O 1
ATOM 765 N N . GLN A 1 109 ? 2.132 4.217 17.057 1.00 94.12 109 GLN A N 1
ATOM 766 C CA . GLN A 1 109 ? 1.752 3.574 18.315 1.00 94.12 109 GLN A CA 1
ATOM 767 C C . GLN A 1 109 ? 1.308 2.126 18.076 1.00 94.12 109 GLN A C 1
ATOM 769 O O . GLN A 1 109 ? 0.945 1.776 16.947 1.00 94.12 109 GLN A O 1
ATOM 774 N N . PRO A 1 110 ? 1.346 1.260 19.110 1.00 94.25 110 PRO A N 1
ATOM 775 C CA . PRO A 1 110 ? 0.849 -0.106 19.001 1.00 94.25 110 PRO A CA 1
ATOM 776 C C . PRO A 1 110 ? -0.565 -0.151 18.432 1.00 94.25 110 PRO A C 1
ATOM 778 O O . PRO A 1 110 ? -1.395 0.717 18.710 1.00 94.25 110 PRO A O 1
ATOM 781 N N . ILE A 1 111 ? -0.833 -1.175 17.631 1.00 92.94 111 ILE A N 1
ATOM 782 C CA . ILE A 1 111 ? -2.171 -1.437 17.127 1.00 92.94 111 ILE A CA 1
ATOM 783 C C . ILE A 1 111 ? -3.026 -1.867 18.321 1.00 92.94 111 ILE A C 1
ATOM 785 O O . ILE A 1 111 ? -2.821 -2.935 18.893 1.00 92.94 111 ILE A O 1
ATOM 789 N N . ALA A 1 112 ? -3.962 -1.002 18.705 1.00 87.81 112 ALA A N 1
ATOM 790 C CA . ALA A 1 112 ? -4.955 -1.255 19.737 1.00 87.81 112 ALA A CA 1
ATOM 791 C C . ALA A 1 112 ? -6.331 -1.420 19.077 1.00 87.81 112 ALA A C 1
ATOM 793 O O . ALA A 1 112 ? -6.736 -0.582 18.268 1.00 87.81 112 ALA A O 1
ATOM 794 N N . GLY A 1 113 ? -7.041 -2.496 19.415 1.00 88.56 113 GLY A N 1
ATOM 795 C CA . GLY A 1 113 ? -8.321 -2.854 18.803 1.00 88.56 113 GLY A CA 1
ATOM 796 C C . GLY A 1 113 ? -8.174 -3.676 17.520 1.00 88.56 113 GLY A C 1
ATOM 797 O O . GLY A 1 113 ? -7.217 -4.437 17.356 1.00 88.56 113 GLY A O 1
ATOM 798 N N . ARG A 1 114 ? -9.141 -3.545 16.605 1.00 93.62 114 ARG A N 1
ATOM 799 C CA . ARG A 1 114 ? -9.224 -4.373 15.395 1.00 93.62 114 ARG A CA 1
ATOM 800 C C . ARG A 1 114 ? -8.593 -3.665 14.203 1.00 93.62 114 ARG A C 1
ATOM 802 O O . ARG A 1 114 ? -8.981 -2.553 13.856 1.00 93.62 114 ARG A O 1
ATOM 809 N N . TYR A 1 115 ? -7.659 -4.330 13.531 1.00 96.31 115 TYR A N 1
ATOM 810 C CA . TYR A 1 115 ? -7.138 -3.842 12.258 1.00 96.31 115 TYR A CA 1
ATOM 811 C C . TYR A 1 115 ? -8.121 -4.162 11.129 1.00 96.31 115 TYR A C 1
ATOM 813 O O . TYR A 1 115 ? -8.547 -5.309 10.987 1.00 96.31 115 TYR A O 1
ATOM 821 N N . VAL A 1 116 ? -8.501 -3.156 10.345 1.00 96.00 116 VAL A N 1
ATOM 822 C CA . VAL A 1 116 ? -9.514 -3.285 9.290 1.00 96.00 116 VAL A CA 1
ATOM 823 C C . VAL A 1 116 ? -9.051 -2.626 7.999 1.00 96.00 116 VAL A C 1
ATOM 825 O O . VAL A 1 116 ? -8.294 -1.653 8.018 1.00 96.00 116 VAL A O 1
ATOM 828 N N . LYS A 1 117 ? -9.556 -3.133 6.877 1.00 95.12 117 LYS A N 1
ATOM 829 C CA . LYS A 1 117 ? -9.604 -2.384 5.620 1.00 95.12 117 LYS A CA 1
ATOM 830 C C . LYS A 1 117 ? -10.909 -1.596 5.561 1.00 95.12 117 LYS A C 1
ATOM 832 O O . LYS A 1 117 ? -11.881 -1.948 6.235 1.00 95.12 117 LYS A O 1
ATOM 837 N N . TRP A 1 118 ? -10.916 -0.522 4.788 1.00 93.69 118 TRP A N 1
ATOM 838 C CA . TRP A 1 118 ? -12.070 0.346 4.604 1.00 93.69 118 TRP A CA 1
ATOM 839 C C . TRP A 1 118 ? -12.342 0.518 3.120 1.00 93.69 118 TRP A C 1
ATOM 841 O O . TRP A 1 118 ? -11.466 0.924 2.378 1.00 93.69 118 TRP A O 1
ATOM 851 N N . GLY A 1 119 ? -13.554 0.246 2.666 1.00 92.00 119 GLY A N 1
ATOM 852 C CA . GLY A 1 119 ? -13.839 0.306 1.235 1.00 92.00 119 GLY A CA 1
ATOM 853 C C . GLY A 1 119 ? -15.113 -0.433 0.885 1.00 92.00 119 GLY A C 1
ATOM 854 O O . GLY A 1 119 ? -15.914 -0.771 1.764 1.00 92.00 119 GLY A O 1
ATOM 855 N N . LYS A 1 120 ? -15.315 -0.686 -0.404 1.00 89.75 120 LYS A N 1
ATOM 856 C CA . LYS A 1 120 ? -16.435 -1.499 -0.871 1.00 89.75 120 LYS A CA 1
ATOM 857 C C . LYS A 1 120 ? -16.192 -2.946 -0.445 1.00 89.75 120 LYS A C 1
ATOM 859 O O . LYS A 1 120 ? -15.322 -3.612 -0.986 1.00 89.75 120 LYS A O 1
ATOM 864 N N . ALA A 1 121 ? -16.959 -3.432 0.532 1.00 89.12 121 ALA A N 1
ATOM 865 C CA . ALA A 1 121 ? -16.797 -4.779 1.089 1.00 89.12 121 ALA A CA 1
ATOM 866 C C . ALA A 1 121 ? -17.456 -5.889 0.243 1.00 89.12 121 ALA A C 1
ATOM 868 O O . ALA A 1 121 ? -17.298 -7.068 0.554 1.00 89.12 121 ALA A O 1
ATOM 869 N N . SER A 1 122 ? -18.199 -5.532 -0.807 1.00 90.00 122 SER A N 1
ATOM 870 C CA . SER A 1 122 ? -18.763 -6.462 -1.796 1.00 90.00 122 SER A CA 1
ATOM 871 C C . SER A 1 122 ? -18.886 -5.785 -3.166 1.00 90.00 122 SER A C 1
ATOM 873 O O . SER A 1 122 ? -19.010 -4.558 -3.238 1.00 90.00 122 SER A O 1
ATOM 875 N N . ALA A 1 123 ? -18.869 -6.578 -4.241 1.00 87.81 123 ALA A N 1
ATOM 876 C CA . ALA A 1 123 ? -19.064 -6.079 -5.598 1.00 87.81 123 ALA A CA 1
ATOM 877 C C . ALA A 1 123 ? -20.412 -5.346 -5.717 1.00 87.81 123 ALA A C 1
ATOM 879 O O . ALA A 1 123 ? -21.449 -5.847 -5.282 1.00 87.81 123 ALA A O 1
ATOM 880 N N . GLY A 1 124 ? -20.394 -4.142 -6.292 1.00 85.69 124 GLY A N 1
ATOM 881 C CA . GLY A 1 124 ? -21.585 -3.295 -6.424 1.00 85.69 124 GLY A CA 1
ATOM 882 C C . GLY A 1 124 ? -21.977 -2.514 -5.162 1.00 85.69 124 GLY A C 1
ATOM 883 O O . GLY A 1 124 ? -22.972 -1.789 -5.192 1.00 85.69 124 GLY A O 1
ATOM 884 N N . ALA A 1 125 ? -21.210 -2.603 -4.068 1.00 89.31 125 ALA A N 1
ATOM 885 C CA . ALA A 1 125 ? -21.429 -1.745 -2.907 1.00 89.31 125 ALA A CA 1
ATOM 886 C C . ALA A 1 125 ? -21.277 -0.262 -3.289 1.00 89.31 125 ALA A C 1
ATOM 888 O O . ALA A 1 125 ? -20.296 0.150 -3.910 1.00 89.31 125 ALA A O 1
ATOM 889 N N . THR A 1 126 ? -22.249 0.556 -2.887 1.00 88.31 126 THR A N 1
ATOM 890 C CA . THR A 1 126 ? -22.250 2.008 -3.133 1.00 88.31 126 THR A CA 1
ATOM 891 C C . THR A 1 126 ? -21.649 2.807 -1.979 1.00 88.31 126 THR A C 1
ATOM 893 O O . THR A 1 126 ? -21.397 4.000 -2.125 1.00 88.31 126 THR A O 1
ATOM 896 N N . GLN A 1 127 ? -21.414 2.160 -0.834 1.00 88.38 127 GLN A N 1
ATOM 897 C CA . GLN A 1 127 ? -20.846 2.770 0.365 1.00 88.38 127 GLN A CA 1
ATOM 898 C C . GLN A 1 127 ? -19.656 1.959 0.870 1.00 88.38 127 GLN A C 1
ATOM 900 O O . GLN A 1 127 ? -19.648 0.727 0.804 1.00 88.38 127 GLN A O 1
ATOM 905 N N . SER A 1 128 ? -18.671 2.671 1.413 1.00 91.31 128 SER A N 1
ATOM 906 C CA . SER A 1 128 ? -17.528 2.059 2.079 1.00 91.31 128 SER A CA 1
ATOM 907 C C . SER A 1 128 ? -17.895 1.592 3.484 1.00 91.31 128 SER A C 1
ATOM 909 O O . SER A 1 128 ? -18.659 2.241 4.195 1.00 91.31 128 SER A O 1
ATOM 911 N N . SER A 1 129 ? -17.313 0.475 3.900 1.00 92.62 129 SER A N 1
ATOM 912 C CA . SER A 1 129 ? -17.473 -0.099 5.235 1.00 92.62 129 SER A CA 1
ATOM 913 C C . SER A 1 129 ? -16.173 -0.760 5.687 1.00 92.62 129 SER A C 1
ATOM 915 O O . SER A 1 129 ? -15.275 -1.003 4.877 1.00 92.62 129 SER A O 1
ATOM 917 N N . ALA A 1 130 ? -16.066 -1.036 6.986 1.00 93.94 130 ALA A N 1
ATOM 918 C CA . ALA A 1 130 ? -14.947 -1.791 7.532 1.00 93.94 130 ALA A CA 1
ATOM 919 C C . ALA A 1 130 ? -15.117 -3.294 7.276 1.00 93.94 130 ALA A C 1
ATOM 921 O O . ALA A 1 130 ? -16.181 -3.853 7.540 1.00 93.94 130 ALA A O 1
ATOM 922 N N . PHE A 1 131 ? -14.043 -3.962 6.865 1.00 94.12 131 PHE A N 1
ATOM 923 C CA . PHE A 1 131 ? -13.990 -5.419 6.723 1.00 94.12 131 PHE A CA 1
ATOM 924 C C . PHE A 1 131 ? -12.613 -5.965 7.127 1.00 94.12 131 PHE A C 1
ATOM 926 O O . PHE A 1 131 ? -11.640 -5.220 7.289 1.00 94.12 131 PHE A O 1
ATOM 933 N N . ALA A 1 132 ? -12.550 -7.274 7.373 1.00 94.31 132 ALA A N 1
ATOM 934 C CA . ALA A 1 132 ? -11.325 -7.939 7.800 1.00 94.31 132 ALA A CA 1
ATOM 935 C C . ALA A 1 132 ? -10.342 -8.084 6.619 1.00 94.31 132 ALA A C 1
ATOM 937 O O . ALA A 1 132 ? -10.762 -8.536 5.554 1.00 94.31 132 ALA A O 1
ATOM 938 N N . PRO A 1 133 ? -9.051 -7.746 6.785 1.00 96.25 133 PRO A N 1
ATOM 939 C CA . PRO A 1 133 ? -8.038 -8.013 5.768 1.00 96.25 133 PRO A CA 1
ATOM 940 C C . PRO A 1 133 ? -7.770 -9.517 5.611 1.00 96.25 133 PRO A C 1
ATOM 942 O O . PRO A 1 133 ? -7.774 -10.262 6.596 1.00 96.25 133 PRO A O 1
ATOM 945 N N . ALA A 1 134 ? -7.468 -9.955 4.388 1.00 96.00 134 ALA A N 1
ATOM 946 C CA . ALA A 1 134 ? -7.072 -11.332 4.115 1.00 96.00 134 ALA A CA 1
ATOM 947 C C . ALA A 1 134 ? -5.680 -11.631 4.694 1.00 96.00 134 ALA A C 1
ATOM 949 O O . ALA A 1 134 ? -4.763 -10.821 4.577 1.00 96.00 134 ALA A O 1
ATOM 950 N N . ASN A 1 135 ? -5.515 -12.804 5.315 1.00 96.81 135 ASN A N 1
ATOM 951 C CA . ASN A 1 135 ? -4.239 -13.264 5.882 1.00 96.81 135 ASN A CA 1
ATOM 952 C C . ASN A 1 135 ? -3.572 -12.251 6.837 1.00 96.81 135 ASN A C 1
ATOM 954 O O . ASN A 1 135 ? -2.347 -12.130 6.880 1.00 96.81 135 ASN A O 1
ATOM 958 N N . LEU A 1 136 ? -4.387 -11.521 7.606 1.00 97.88 136 LEU A N 1
ATOM 959 C CA . LEU A 1 136 ? -3.912 -10.528 8.563 1.00 97.88 136 LEU A CA 1
ATOM 960 C C . LEU A 1 136 ? -3.029 -11.155 9.650 1.00 97.88 136 LEU A C 1
ATOM 962 O O . LEU A 1 136 ? -3.425 -12.084 10.352 1.00 97.88 136 LEU A O 1
ATOM 966 N N . SER A 1 137 ? -1.871 -10.542 9.861 1.00 97.88 137 SER A N 1
ATOM 967 C CA . SER A 1 137 ? -1.003 -10.736 11.016 1.00 97.88 137 SER A CA 1
ATOM 968 C C . SER A 1 137 ? -0.677 -9.379 11.637 1.00 97.88 137 SER A C 1
ATOM 970 O O . SER A 1 137 ? -0.367 -8.417 10.935 1.00 97.88 137 SER A O 1
ATOM 972 N N . VAL A 1 138 ? -0.779 -9.283 12.962 1.00 97.50 138 VAL A N 1
ATOM 973 C CA . VAL A 1 138 ? -0.471 -8.061 13.714 1.00 97.50 138 VAL A CA 1
ATOM 974 C C . VAL A 1 138 ? 0.638 -8.366 14.711 1.00 97.50 138 VAL A C 1
ATOM 976 O O . VAL A 1 138 ? 0.525 -9.300 15.501 1.00 97.50 138 VAL A O 1
ATOM 979 N N . SER A 1 139 ? 1.703 -7.567 14.682 1.00 97.00 139 SER A N 1
ATOM 980 C CA . SER A 1 139 ? 2.831 -7.662 15.610 1.00 97.00 139 SER A CA 1
ATOM 981 C C . SER A 1 139 ? 3.163 -6.279 16.158 1.00 97.00 139 SER A C 1
ATOM 983 O O . SER A 1 139 ? 3.778 -5.446 15.487 1.00 97.00 139 SER A O 1
ATOM 985 N N . GLY A 1 140 ? 2.709 -6.008 17.384 1.00 95.69 140 GLY A N 1
ATOM 986 C CA . GLY A 1 140 ? 2.910 -4.732 18.068 1.00 95.69 140 GLY A CA 1
ATOM 987 C C . GLY A 1 140 ? 2.322 -3.547 17.297 1.00 95.69 140 GLY A C 1
ATOM 988 O O . GLY A 1 140 ? 1.145 -3.229 17.431 1.00 95.69 140 GLY A O 1
ATOM 989 N N . ARG A 1 141 ? 3.164 -2.867 16.517 1.00 96.38 141 ARG A N 1
ATOM 990 C CA . ARG A 1 141 ? 2.838 -1.653 15.746 1.00 96.38 141 ARG A CA 1
ATOM 991 C C . ARG A 1 141 ? 2.567 -1.922 14.266 1.00 96.38 141 ARG A C 1
ATOM 993 O O . ARG A 1 141 ? 2.161 -1.001 13.562 1.00 96.38 141 ARG A O 1
ATOM 1000 N N . SER A 1 142 ? 2.815 -3.140 13.795 1.00 97.94 142 SER A N 1
ATOM 1001 C CA . SER A 1 142 ? 2.778 -3.479 12.374 1.00 97.94 142 SER A CA 1
ATOM 1002 C C . SER A 1 142 ? 1.633 -4.433 12.063 1.00 97.94 142 SER A C 1
ATOM 1004 O O . SER A 1 142 ? 1.428 -5.412 12.782 1.00 97.94 142 SER A O 1
ATOM 1006 N N . ALA A 1 143 ? 0.905 -4.147 10.987 1.00 98.38 143 ALA A N 1
ATOM 1007 C CA . ALA A 1 143 ? -0.080 -5.039 10.388 1.00 98.38 143 ALA A CA 1
ATOM 1008 C C . ALA A 1 143 ? 0.409 -5.461 9.005 1.00 98.38 143 ALA A C 1
ATOM 1010 O O . ALA A 1 143 ? 0.715 -4.596 8.182 1.00 98.38 143 ALA A O 1
ATOM 1011 N N . SER A 1 144 ? 0.437 -6.766 8.750 1.00 98.44 144 SER A N 1
ATOM 1012 C CA . SER A 1 144 ? 0.752 -7.342 7.444 1.00 98.44 144 SER A CA 1
ATOM 1013 C C . SER A 1 144 ? -0.407 -8.202 6.958 1.00 98.44 144 SER A C 1
ATOM 1015 O O . SER A 1 144 ? -0.936 -9.003 7.728 1.00 98.44 144 SER A O 1
ATOM 1017 N N . PHE A 1 145 ? -0.821 -8.028 5.707 1.00 98.25 145 PHE A N 1
ATOM 1018 C CA . PHE A 1 145 ? -1.982 -8.702 5.116 1.00 98.25 145 PHE A CA 1
ATOM 1019 C C . PHE A 1 145 ? -1.879 -8.718 3.589 1.00 98.25 145 PHE A C 1
ATOM 1021 O O . PHE A 1 145 ? -1.038 -8.021 3.018 1.00 98.25 145 PHE A O 1
ATOM 1028 N N . ASP A 1 146 ? -2.737 -9.502 2.943 1.00 97.69 146 ASP A N 1
ATOM 1029 C CA . ASP A 1 146 ? -2.777 -9.620 1.486 1.00 97.69 146 ASP A CA 1
ATOM 1030 C C . ASP A 1 146 ? -3.881 -8.749 0.884 1.00 97.69 146 ASP A C 1
ATOM 1032 O O . ASP A 1 146 ? -4.946 -8.552 1.483 1.00 97.69 146 ASP A O 1
ATOM 1036 N N . VAL A 1 147 ? -3.604 -8.229 -0.308 1.00 96.88 147 VAL A N 1
ATOM 1037 C CA . VAL A 1 147 ? -4.524 -7.451 -1.143 1.00 96.88 147 VAL A CA 1
ATOM 1038 C C . VAL A 1 147 ? -4.454 -7.962 -2.573 1.00 96.88 147 VAL A C 1
ATOM 1040 O O . VAL A 1 147 ? -3.377 -8.352 -3.025 1.00 96.88 147 VAL A O 1
ATOM 1043 N N . THR A 1 148 ? -5.587 -7.966 -3.267 1.00 96.56 148 THR A N 1
ATOM 1044 C CA . THR A 1 148 ? -5.697 -8.483 -4.635 1.00 96.56 148 THR A CA 1
ATOM 1045 C C . THR A 1 148 ? -6.501 -7.505 -5.481 1.00 96.56 148 THR A C 1
ATOM 1047 O O . THR A 1 148 ? -7.576 -7.074 -5.064 1.00 96.56 148 THR A O 1
ATOM 1050 N N . ASP A 1 149 ? -5.969 -7.180 -6.654 1.00 96.38 149 ASP A N 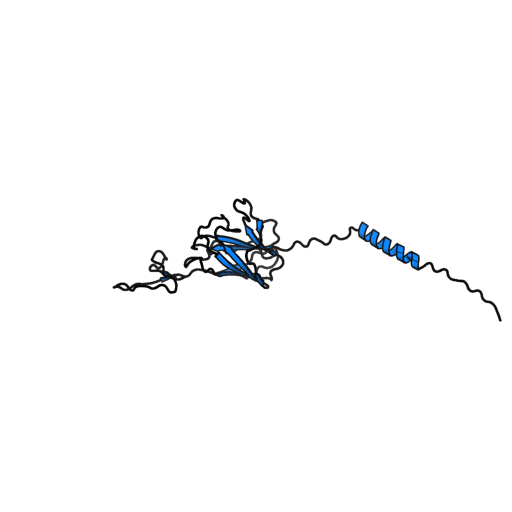1
ATOM 1051 C CA . ASP A 1 149 ? -6.579 -6.296 -7.655 1.00 96.38 149 ASP A CA 1
ATOM 1052 C C . ASP A 1 149 ? -7.857 -6.911 -8.253 1.00 96.38 149 ASP A C 1
ATOM 1054 O O . ASP A 1 149 ? -7.881 -8.073 -8.677 1.00 96.38 149 ASP A O 1
ATOM 1058 N N . GLY A 1 150 ? -8.949 -6.151 -8.231 1.00 91.94 150 GLY A N 1
ATOM 1059 C CA . GLY A 1 150 ? -10.299 -6.597 -8.570 1.00 91.94 150 GLY A CA 1
ATOM 1060 C C . GLY A 1 150 ? -10.993 -7.456 -7.506 1.00 91.94 150 GLY A C 1
ATOM 1061 O O . GLY A 1 150 ? -11.973 -8.144 -7.808 1.00 91.94 150 GLY A O 1
ATOM 1062 N N . ALA A 1 151 ? -10.506 -7.454 -6.262 1.00 91.19 151 ALA A N 1
ATOM 1063 C CA . ALA A 1 151 ? -11.092 -8.214 -5.157 1.00 91.19 151 ALA A CA 1
ATOM 1064 C C . ALA A 1 151 ? -11.670 -7.317 -4.047 1.00 91.19 151 ALA A C 1
ATOM 1066 O O . ALA A 1 151 ? -11.822 -6.104 -4.181 1.00 91.19 151 ALA A O 1
ATOM 1067 N N . GLN A 1 152 ? -12.041 -7.936 -2.921 1.00 88.31 152 GLN A N 1
ATOM 1068 C CA . GLN A 1 152 ? -12.614 -7.219 -1.787 1.00 88.31 152 GLN A CA 1
ATOM 1069 C C . GLN A 1 152 ? -11.676 -6.135 -1.256 1.00 88.31 152 GLN A C 1
ATOM 1071 O O . GLN A 1 152 ? -10.585 -6.428 -0.770 1.00 88.31 152 GLN A O 1
ATOM 1076 N N . GLY A 1 153 ? -12.179 -4.903 -1.245 1.00 79.50 153 GLY A N 1
ATOM 1077 C CA . GLY A 1 153 ? -11.446 -3.735 -0.771 1.00 79.50 153 GLY A CA 1
ATOM 1078 C C . GLY A 1 153 ? -10.974 -2.817 -1.870 1.00 79.50 153 GLY A C 1
ATOM 1079 O O . GLY A 1 153 ? -10.897 -1.617 -1.620 1.00 79.50 153 GLY A O 1
ATOM 1080 N N . ASP A 1 154 ? -10.806 -3.357 -3.072 1.00 86.38 154 ASP A N 1
ATOM 1081 C CA . ASP A 1 154 ? -10.458 -2.556 -4.226 1.00 86.38 154 ASP A CA 1
ATOM 1082 C C . ASP A 1 154 ? -11.586 -1.584 -4.583 1.00 86.38 154 ASP A C 1
ATOM 1084 O O . ASP A 1 154 ? -12.782 -1.884 -4.428 1.00 86.38 154 ASP A O 1
ATOM 1088 N N . ASP A 1 155 ? -11.217 -0.374 -4.984 1.00 84.62 155 ASP A N 1
ATOM 1089 C CA . ASP A 1 155 ? -12.152 0.748 -5.008 1.00 84.62 155 ASP A CA 1
ATOM 1090 C C . ASP A 1 155 ? -13.198 0.626 -6.123 1.00 84.62 155 ASP A C 1
ATOM 1092 O O . ASP A 1 155 ? -14.341 1.084 -5.961 1.00 84.62 155 ASP A O 1
ATOM 1096 N N . ASP A 1 156 ? -12.863 -0.064 -7.206 1.00 87.75 156 ASP A N 1
ATOM 1097 C CA . ASP A 1 156 ? -13.707 -0.272 -8.373 1.00 87.75 156 ASP A CA 1
ATOM 1098 C C . ASP A 1 156 ? -14.076 -1.744 -8.634 1.00 87.75 156 ASP A C 1
ATOM 1100 O O . ASP A 1 156 ? -14.979 -1.993 -9.437 1.00 87.75 156 ASP A O 1
ATOM 1104 N N . TRP A 1 157 ? -13.482 -2.690 -7.892 1.00 89.81 157 TRP A N 1
ATOM 1105 C CA . TRP A 1 157 ? -13.675 -4.141 -8.045 1.00 89.81 157 TRP A CA 1
ATOM 1106 C C . TRP A 1 157 ? -13.287 -4.690 -9.428 1.00 89.81 157 TRP A C 1
ATOM 1108 O O . TRP A 1 157 ? -13.790 -5.740 -9.841 1.00 89.81 157 TRP A O 1
ATOM 1118 N N . THR A 1 158 ? -12.410 -4.003 -10.154 1.00 93.31 158 THR A N 1
ATOM 1119 C CA . THR A 1 158 ? -11.965 -4.399 -11.491 1.00 93.31 158 THR A CA 1
ATOM 1120 C C . THR A 1 158 ? -10.503 -4.802 -11.447 1.00 93.31 158 THR A C 1
ATOM 1122 O O . THR A 1 158 ? -9.692 -4.071 -10.920 1.00 93.31 158 THR A O 1
ATOM 1125 N N . SER A 1 159 ? -10.151 -5.946 -12.036 1.00 95.94 159 SER A N 1
ATOM 1126 C CA . SER A 1 159 ? -8.742 -6.309 -12.212 1.00 95.94 159 SER A CA 1
ATOM 1127 C C . SER A 1 159 ? -8.158 -5.532 -13.392 1.00 95.94 159 SER A C 1
ATOM 1129 O O . SER A 1 159 ? -8.289 -5.977 -14.537 1.00 95.94 159 SER A O 1
ATOM 1131 N N . ASP A 1 160 ? -7.555 -4.373 -13.136 1.00 95.62 160 ASP A N 1
ATOM 1132 C CA . ASP A 1 160 ? -7.018 -3.485 -14.179 1.00 95.62 160 ASP A CA 1
ATOM 1133 C C . ASP A 1 160 ? -5.527 -3.129 -14.005 1.00 95.62 160 ASP A C 1
ATOM 1135 O O . ASP A 1 160 ? -4.947 -2.426 -14.838 1.00 95.62 160 ASP A O 1
ATOM 1139 N N . GLY A 1 161 ? -4.878 -3.675 -12.972 1.00 95.00 161 GLY A N 1
ATOM 1140 C CA . GLY A 1 161 ? -3.490 -3.386 -12.619 1.00 95.00 161 GLY A CA 1
ATOM 1141 C C . GLY A 1 161 ? -3.320 -2.151 -11.727 1.00 95.00 161 GLY A C 1
ATOM 1142 O O . GLY A 1 161 ? -2.179 -1.763 -11.436 1.00 95.00 161 GLY A O 1
ATOM 1143 N N . THR A 1 162 ? -4.425 -1.544 -11.292 1.00 96.25 162 THR A N 1
ATOM 1144 C CA . THR A 1 162 ? -4.505 -0.497 -10.275 1.00 96.25 162 THR A CA 1
ATOM 1145 C C . THR A 1 162 ? -5.190 -1.057 -9.042 1.00 96.25 162 THR A C 1
ATOM 1147 O O . THR A 1 162 ? -6.183 -1.748 -9.145 1.00 96.25 162 THR A O 1
ATOM 1150 N N . LEU A 1 163 ? -4.683 -0.730 -7.857 1.00 95.69 163 LEU A N 1
ATOM 1151 C CA . LEU A 1 163 ? -5.350 -1.102 -6.612 1.00 95.69 163 LEU A CA 1
ATOM 1152 C C . LEU A 1 163 ? -5.285 0.059 -5.635 1.00 95.69 163 LEU A C 1
ATOM 1154 O O . LEU A 1 163 ? -4.190 0.535 -5.323 1.00 95.69 163 LEU A O 1
ATOM 1158 N N . THR A 1 164 ? -6.440 0.505 -5.141 1.00 95.00 164 THR A N 1
ATOM 1159 C CA . THR A 1 164 ? -6.529 1.577 -4.139 1.00 95.00 164 THR A CA 1
ATOM 1160 C C . THR A 1 164 ? -7.176 1.061 -2.872 1.00 95.00 164 THR A C 1
ATOM 1162 O O . THR A 1 164 ? -8.350 0.711 -2.857 1.00 95.00 164 THR A O 1
ATOM 1165 N N . ASP A 1 165 ? -6.430 1.089 -1.772 1.00 92.94 165 ASP A N 1
ATOM 1166 C CA . ASP A 1 165 ? -6.845 0.386 -0.568 1.00 92.94 165 ASP A CA 1
ATOM 1167 C C . ASP A 1 165 ? -6.494 1.167 0.702 1.00 92.94 165 ASP A C 1
ATOM 1169 O O . ASP A 1 165 ? -5.316 1.358 1.023 1.00 92.94 165 ASP A O 1
ATOM 1173 N N . PRO A 1 166 ? -7.498 1.616 1.471 1.00 95.19 166 PRO A N 1
ATOM 1174 C CA . PRO A 1 166 ? -7.258 2.208 2.769 1.00 95.19 166 PRO A CA 1
ATOM 1175 C C . PRO A 1 166 ? -7.468 1.215 3.923 1.00 95.19 166 PRO A C 1
ATOM 1177 O O . PRO A 1 166 ? -8.381 0.388 3.933 1.00 95.19 166 PRO A O 1
ATOM 1180 N N . SER A 1 167 ? -6.618 1.305 4.945 1.00 96.31 167 SER A N 1
ATOM 1181 C CA . SER A 1 167 ? -6.679 0.474 6.152 1.00 96.31 167 SER A CA 1
ATOM 1182 C C . SER A 1 167 ? -6.315 1.248 7.418 1.00 96.31 167 SER A C 1
ATOM 1184 O O . SER A 1 167 ? -5.712 2.321 7.376 1.00 96.31 167 SER A O 1
ATOM 1186 N N . GLY A 1 168 ? -6.705 0.724 8.578 1.00 95.25 168 GLY A N 1
ATOM 1187 C CA . GLY A 1 168 ? -6.491 1.411 9.846 1.00 95.25 168 GLY A CA 1
ATOM 1188 C C . GLY A 1 168 ? -6.850 0.581 11.067 1.00 95.25 168 GLY A C 1
ATOM 1189 O O . GLY A 1 168 ? -7.427 -0.504 10.978 1.00 95.25 168 GLY A O 1
ATOM 1190 N N . THR A 1 169 ? -6.499 1.116 12.232 1.00 93.94 169 THR A N 1
ATOM 1191 C CA . THR A 1 169 ? -6.867 0.543 13.528 1.00 93.94 169 THR A CA 1
ATOM 1192 C C . THR A 1 169 ? -8.218 1.095 13.947 1.00 93.94 169 THR A C 1
ATOM 1194 O O . THR A 1 169 ? -8.316 2.275 14.285 1.00 93.94 169 THR A O 1
ATOM 1197 N N . LEU A 1 170 ? -9.253 0.264 13.941 1.00 92.00 170 LEU A N 1
ATOM 1198 C CA . LEU A 1 170 ? -10.540 0.622 14.513 1.00 92.00 170 LEU A CA 1
ATOM 1199 C C . LEU A 1 170 ? -10.494 0.339 16.016 1.00 92.00 170 LEU A C 1
ATOM 1201 O O . LEU A 1 170 ? -10.293 -0.808 16.430 1.00 92.00 170 LEU A O 1
ATOM 1205 N N . ALA A 1 171 ? -10.663 1.385 16.825 1.00 87.00 171 ALA A N 1
ATOM 1206 C CA . ALA A 1 171 ? -10.766 1.227 18.267 1.00 87.00 171 ALA A CA 1
ATOM 1207 C C . ALA A 1 171 ? -11.967 0.333 18.593 1.00 87.00 171 ALA A C 1
ATOM 1209 O O . ALA A 1 171 ? -13.040 0.475 18.003 1.00 87.00 171 ALA A O 1
ATOM 1210 N N . GLU A 1 172 ? -11.794 -0.588 19.535 1.00 72.75 172 GLU A N 1
ATOM 1211 C CA . GLU A 1 172 ? -12.934 -1.315 20.078 1.00 72.75 172 GLU A CA 1
ATOM 1212 C C . GLU A 1 172 ? -13.777 -0.342 20.903 1.00 72.75 172 GLU A C 1
ATOM 1214 O O . GLU A 1 172 ? -13.270 0.363 21.778 1.00 72.75 172 GLU A O 1
ATOM 1219 N N . GLU A 1 173 ? -15.070 -0.274 20.596 1.00 59.78 173 GLU A N 1
ATOM 1220 C CA . GLU A 1 173 ? -16.027 0.393 21.464 1.00 59.78 173 GLU A CA 1
ATOM 1221 C C . GLU A 1 173 ? -16.032 -0.383 22.784 1.00 59.78 173 GLU A C 1
ATOM 1223 O O . GLU A 1 173 ? -16.435 -1.548 22.828 1.00 59.78 173 GLU A O 1
ATOM 1228 N N . LEU A 1 174 ? -15.539 0.232 23.863 1.00 50.66 174 LEU A N 1
ATOM 1229 C CA . LEU A 1 174 ? -15.784 -0.281 25.203 1.00 50.66 174 LEU A CA 1
ATOM 1230 C C . LEU A 1 174 ? -17.297 -0.219 25.400 1.00 50.66 174 LEU A C 1
ATOM 1232 O O . LEU A 1 174 ? -17.826 0.833 25.757 1.00 50.66 174 LEU A O 1
ATOM 1236 N N . GLN A 1 175 ? -18.000 -1.324 25.143 1.00 50.62 175 GLN A N 1
ATOM 1237 C CA . GLN A 1 175 ? -19.373 -1.461 25.600 1.00 50.62 175 GLN A CA 1
ATOM 1238 C C . GLN A 1 175 ? -19.314 -1.269 27.108 1.00 50.62 175 GLN A C 1
ATOM 1240 O O . GLN A 1 175 ? -18.760 -2.106 27.824 1.00 50.62 175 GLN A O 1
ATOM 1245 N N . GLY A 1 176 ? -19.775 -0.105 27.573 1.00 46.03 176 GLY A N 1
ATOM 1246 C CA . GLY A 1 176 ? -19.776 0.216 28.987 1.00 46.03 176 GLY A CA 1
ATOM 1247 C C . GLY A 1 176 ? -20.408 -0.956 29.718 1.00 46.03 176 GLY A C 1
ATOM 1248 O O . GLY A 1 176 ? -21.513 -1.372 29.363 1.00 46.03 176 GLY A O 1
ATOM 1249 N N . VAL A 1 177 ? -19.691 -1.524 30.694 1.00 55.09 177 VAL A N 1
ATOM 1250 C CA . VAL A 1 177 ? -20.292 -2.480 31.628 1.00 55.09 177 VAL A CA 1
ATOM 1251 C C . VAL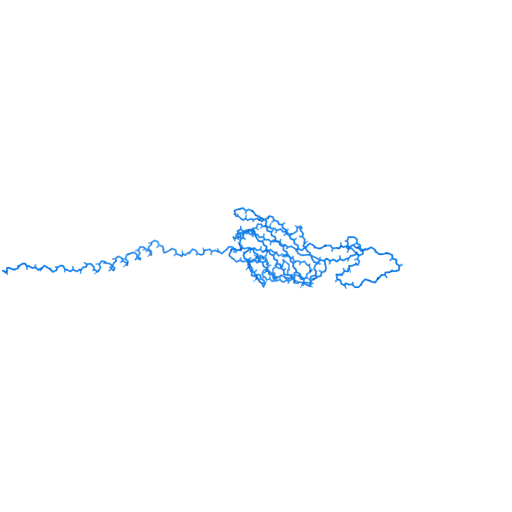 A 1 177 ? -21.585 -1.817 32.086 1.00 55.09 177 VAL A C 1
ATOM 1253 O O . VAL A 1 177 ? -21.490 -0.680 32.558 1.00 55.09 177 VAL A O 1
ATOM 1256 N N . PRO A 1 178 ? -22.771 -2.432 31.903 1.00 52.03 178 PRO A N 1
ATOM 1257 C CA . PRO A 1 178 ? -23.998 -1.825 32.376 1.00 52.03 178 PRO A CA 1
ATOM 1258 C C . PRO A 1 178 ? -23.805 -1.613 33.870 1.00 52.03 178 PRO A C 1
ATOM 1260 O O . PRO A 1 178 ? -23.769 -2.567 34.651 1.00 52.03 178 PRO A O 1
ATOM 1263 N N . THR A 1 179 ? -23.583 -0.363 34.269 1.00 65.12 179 THR A N 1
ATOM 1264 C CA . THR A 1 179 ? -23.602 -0.022 35.675 1.00 65.12 179 THR A CA 1
ATOM 1265 C C . THR A 1 179 ? -25.018 -0.352 36.103 1.00 65.12 179 THR A C 1
ATOM 1267 O O . THR A 1 179 ? -25.990 0.030 35.445 1.00 65.12 179 THR A O 1
ATOM 1270 N N . LEU A 1 180 ? -25.154 -1.176 37.142 1.00 63.84 180 LEU A N 1
ATOM 1271 C CA . LEU A 1 180 ? -26.459 -1.396 37.743 1.00 63.84 180 LEU A CA 1
ATOM 1272 C C . LEU A 1 180 ? -27.022 -0.002 38.024 1.00 63.84 180 LEU A C 1
ATOM 1274 O O . LEU A 1 180 ? -26.391 0.766 38.751 1.00 63.84 180 LEU A O 1
ATOM 1278 N N . GLY A 1 181 ? -28.152 0.344 37.397 1.00 75.25 181 GLY A N 1
ATOM 1279 C CA . GLY A 1 181 ? -28.803 1.626 37.655 1.00 75.25 181 GLY A CA 1
ATOM 1280 C C . GLY A 1 181 ? -28.970 1.803 39.163 1.00 75.25 181 GLY A C 1
ATOM 1281 O O . GLY A 1 181 ? -29.101 0.808 39.879 1.00 75.25 181 GLY A O 1
ATOM 1282 N N . GLU A 1 182 ? -28.945 3.036 39.666 1.00 74.38 182 GLU A N 1
ATOM 1283 C CA . GLU A 1 182 ? -28.903 3.318 41.112 1.00 74.38 182 GLU A CA 1
ATOM 1284 C C . GLU A 1 182 ? -29.935 2.513 41.927 1.00 74.38 182 GLU A C 1
ATOM 1286 O O . GLU A 1 182 ? -29.640 2.072 43.035 1.00 74.38 182 GLU A O 1
ATOM 1291 N N . LEU A 1 183 ? -31.108 2.217 41.351 1.00 72.62 183 LEU A N 1
ATOM 1292 C CA . LEU A 1 183 ? -32.139 1.371 41.964 1.00 72.62 183 LEU A CA 1
ATOM 1293 C C . LEU A 1 183 ? -31.740 -0.106 42.114 1.00 72.62 183 LEU A C 1
ATOM 1295 O O . LEU A 1 183 ? -32.074 -0.729 43.119 1.00 72.62 183 LEU A O 1
ATOM 1299 N N . ALA A 1 184 ? -31.027 -0.680 41.146 1.00 78.25 184 ALA A N 1
ATOM 1300 C CA . ALA A 1 184 ? -30.533 -2.052 41.216 1.00 78.25 184 ALA A CA 1
ATOM 1301 C C . ALA A 1 184 ? -29.369 -2.179 42.214 1.00 78.25 184 ALA A C 1
ATOM 1303 O O . ALA A 1 184 ? -29.292 -3.170 42.943 1.00 78.25 184 ALA A O 1
ATOM 1304 N N . LEU A 1 185 ? -28.520 -1.149 42.319 1.00 77.06 185 LEU A N 1
ATOM 1305 C CA . LEU A 1 185 ? -27.485 -1.074 43.352 1.00 77.06 185 LEU A CA 1
ATOM 1306 C C . LEU A 1 185 ? -28.100 -0.891 44.754 1.00 77.06 185 LEU A C 1
ATOM 1308 O O . LEU A 1 185 ? -27.689 -1.562 45.702 1.00 77.06 185 LEU A O 1
ATOM 1312 N N . ALA A 1 186 ? -29.138 -0.057 44.879 1.00 76.50 186 ALA A N 1
ATOM 1313 C CA . ALA A 1 186 ? -29.889 0.126 46.121 1.00 76.50 186 ALA A CA 1
ATOM 1314 C C . ALA A 1 186 ? -30.629 -1.153 46.553 1.00 76.50 186 ALA A C 1
ATOM 1316 O O . ALA A 1 186 ? -30.615 -1.505 47.734 1.00 76.50 186 ALA A O 1
ATOM 1317 N N . LEU A 1 187 ? -31.223 -1.894 45.610 1.00 76.25 187 LEU A N 1
ATOM 1318 C CA . LEU A 1 187 ? -31.844 -3.196 45.875 1.00 76.25 187 LEU A CA 1
ATOM 1319 C C . LEU A 1 187 ? -30.820 -4.229 46.356 1.00 76.25 187 LEU A C 1
ATOM 1321 O O . LEU A 1 187 ? -31.086 -4.939 47.326 1.00 76.25 187 LEU A O 1
ATOM 1325 N N . LEU A 1 188 ? -29.636 -4.290 45.739 1.00 77.31 188 LEU A N 1
ATOM 1326 C CA . LEU A 1 188 ? -28.571 -5.203 46.164 1.00 77.31 188 LEU A CA 1
ATOM 1327 C C . LEU A 1 188 ? -28.081 -4.877 47.587 1.00 77.31 188 LEU A C 1
ATOM 1329 O O . LEU A 1 188 ? -27.908 -5.780 48.409 1.00 77.31 188 LEU A O 1
ATOM 1333 N N . ALA A 1 189 ? -27.931 -3.588 47.906 1.00 78.88 189 ALA A N 1
ATOM 1334 C CA . ALA A 1 189 ? -27.570 -3.128 49.246 1.00 78.88 189 ALA A CA 1
ATOM 1335 C C . ALA A 1 189 ? -28.647 -3.471 50.295 1.00 78.88 189 ALA A C 1
ATOM 1337 O O . ALA A 1 189 ? -28.320 -3.900 51.404 1.00 78.88 189 ALA A O 1
ATOM 1338 N N . LEU A 1 190 ? -29.933 -3.357 49.941 1.00 77.44 190 LEU A N 1
ATOM 1339 C CA . LEU A 1 190 ? -31.053 -3.726 50.814 1.00 77.44 190 LEU A CA 1
ATOM 1340 C C . LEU A 1 190 ? -31.126 -5.236 51.079 1.00 77.44 190 LEU A C 1
ATOM 1342 O O . LEU A 1 190 ? -31.377 -5.645 52.214 1.00 77.44 190 LEU A O 1
ATOM 1346 N N . VAL A 1 191 ? -30.867 -6.073 50.070 1.00 78.25 191 VAL A N 1
ATOM 1347 C CA . VAL A 1 191 ? -30.836 -7.538 50.229 1.00 78.25 191 VAL A CA 1
ATOM 1348 C C . VAL A 1 191 ? -29.687 -7.966 51.149 1.00 78.25 191 VAL A C 1
ATOM 1350 O O . VAL A 1 191 ? -29.893 -8.780 52.054 1.00 78.25 191 VAL A O 1
ATOM 1353 N N . ALA A 1 192 ? -28.501 -7.374 50.985 1.00 75.38 192 ALA A N 1
ATOM 1354 C CA . ALA A 1 192 ? -27.354 -7.640 51.852 1.00 75.38 192 ALA A CA 1
ATOM 1355 C C . ALA A 1 192 ? -27.594 -7.166 53.301 1.00 75.38 192 ALA A C 1
ATOM 1357 O O . ALA A 1 192 ? -27.309 -7.899 54.252 1.00 75.38 192 ALA A O 1
ATOM 1358 N N . GLY A 1 193 ? -28.194 -5.984 53.485 1.00 72.62 193 GLY A N 1
ATOM 1359 C CA . GLY A 1 193 ? -28.568 -5.466 54.805 1.00 72.62 193 GLY A CA 1
ATOM 1360 C C . GLY A 1 193 ? -29.640 -6.309 55.508 1.00 72.62 193 GLY A C 1
ATOM 1361 O O . GLY A 1 193 ? -29.534 -6.583 56.705 1.00 72.62 193 GLY A O 1
ATOM 1362 N N . GLY A 1 194 ? -30.644 -6.795 54.770 1.00 68.06 194 GLY A N 1
ATOM 1363 C CA . GLY A 1 194 ? -31.730 -7.621 55.311 1.00 68.06 194 GLY A CA 1
ATOM 1364 C C . GLY A 1 194 ? -31.281 -8.997 55.819 1.00 68.06 194 GLY A C 1
ATOM 1365 O O . GLY A 1 194 ? -31.831 -9.503 56.802 1.00 68.06 194 GLY A O 1
ATOM 1366 N N . LEU A 1 195 ? -30.255 -9.589 55.200 1.00 62.53 195 LEU A N 1
ATOM 1367 C CA . LEU A 1 195 ? -29.655 -10.849 55.655 1.00 62.53 195 LEU A CA 1
ATOM 1368 C C . LEU A 1 195 ? -28.779 -10.658 56.907 1.00 62.53 195 LEU A C 1
ATOM 1370 O O . LEU A 1 195 ? -28.810 -11.504 57.801 1.00 62.53 195 LEU A O 1
ATOM 1374 N N . GLY A 1 196 ? -28.074 -9.527 57.031 1.00 57.34 196 GLY A N 1
ATOM 1375 C CA . GLY A 1 196 ? -27.241 -9.213 58.201 1.00 57.34 196 GLY A CA 1
ATOM 1376 C C . GLY A 1 196 ? -28.035 -8.966 59.492 1.00 57.34 196 GLY A C 1
ATOM 1377 O O . GLY A 1 196 ? -27.643 -9.421 60.567 1.00 57.34 196 GLY A O 1
ATOM 1378 N N . VAL A 1 197 ? -29.204 -8.321 59.402 1.00 59.41 197 VAL A N 1
ATOM 1379 C CA . VAL A 1 197 ? -30.044 -8.003 60.578 1.00 59.41 197 VAL A CA 1
ATOM 1380 C C . VAL A 1 197 ? -30.664 -9.256 61.217 1.00 59.41 197 VAL A C 1
ATOM 1382 O O . VAL A 1 197 ? -30.928 -9.275 62.422 1.00 59.41 197 VAL A O 1
ATOM 1385 N N . ARG A 1 198 ? -30.844 -10.346 60.459 1.00 55.03 198 ARG A N 1
ATOM 1386 C CA . ARG A 1 198 ? -31.352 -11.619 61.002 1.00 55.03 198 ARG A CA 1
ATOM 1387 C C . ARG A 1 198 ? -30.317 -12.395 61.828 1.00 55.03 198 ARG A C 1
ATOM 1389 O O . ARG A 1 198 ? -30.721 -13.180 62.680 1.00 55.03 198 ARG A O 1
ATOM 1396 N N . GLY A 1 199 ? -29.017 -12.147 61.647 1.00 54.81 199 GLY A N 1
ATOM 1397 C CA . GLY A 1 199 ? -27.945 -12.833 62.384 1.00 54.81 199 GLY A CA 1
ATOM 1398 C C . GLY A 1 199 ? -27.671 -12.300 63.798 1.00 54.81 199 GLY A C 1
ATOM 1399 O O . GLY A 1 199 ? -27.065 -13.001 64.604 1.00 54.81 199 GLY A O 1
ATOM 1400 N N . LEU A 1 200 ? -28.127 -11.083 64.125 1.00 55.03 200 LEU A N 1
ATOM 1401 C CA . LEU A 1 200 ? -27.806 -10.404 65.393 1.00 55.03 200 LEU A CA 1
ATOM 1402 C C . LEU A 1 200 ? -28.867 -10.561 66.492 1.00 55.03 200 LEU A C 1
ATOM 1404 O O . LEU A 1 200 ? -28.641 -10.148 67.627 1.00 55.03 200 LEU A O 1
ATOM 1408 N N . ARG A 1 201 ? -30.009 -11.203 66.216 1.00 54.34 201 ARG A N 1
ATOM 1409 C CA . ARG A 1 201 ? -30.996 -11.534 67.257 1.00 54.34 201 ARG A CA 1
ATOM 1410 C C . ARG A 1 201 ? -30.625 -12.843 67.960 1.00 54.34 201 ARG A C 1
ATOM 1412 O O . ARG A 1 201 ? -31.298 -13.854 67.794 1.00 54.34 201 ARG A O 1
ATOM 1419 N N . ARG A 1 202 ? -29.563 -12.823 68.770 1.00 57.03 202 ARG A N 1
ATOM 1420 C CA . ARG A 1 202 ? -29.393 -13.798 69.861 1.00 57.03 202 ARG A CA 1
ATOM 1421 C C . ARG A 1 202 ? -29.981 -13.189 71.140 1.00 57.03 202 ARG A C 1
ATOM 1423 O O . ARG A 1 202 ? -29.500 -12.136 71.551 1.00 57.03 202 ARG A O 1
ATOM 1430 N N . PRO A 1 203 ? -31.009 -13.787 71.767 1.00 51.50 203 PRO A N 1
ATOM 1431 C CA . PRO A 1 203 ? -31.475 -13.321 73.065 1.00 51.50 203 PRO A CA 1
ATOM 1432 C C . PRO A 1 203 ? -30.395 -13.580 74.123 1.00 51.50 203 PRO A C 1
ATOM 1434 O O . PRO A 1 203 ? -29.862 -14.686 74.224 1.00 51.50 203 PRO A O 1
ATOM 1437 N N . ALA A 1 204 ? -30.062 -12.546 74.895 1.00 54.34 204 ALA A N 1
ATOM 1438 C CA . ALA A 1 204 ? -29.230 -12.671 76.081 1.00 54.34 204 ALA A CA 1
ATOM 1439 C C . ALA A 1 204 ? -29.997 -13.485 77.133 1.00 54.34 204 ALA A C 1
ATOM 1441 O O . ALA A 1 204 ? -31.044 -13.054 77.615 1.00 54.34 204 ALA A O 1
ATOM 1442 N N . VAL A 1 205 ? -29.485 -14.667 77.474 1.00 55.44 205 VAL A N 1
ATOM 1443 C CA . VAL A 1 205 ? -29.953 -15.424 78.637 1.00 55.44 205 VAL A CA 1
ATOM 1444 C C . VAL A 1 205 ? -29.445 -14.695 79.880 1.00 55.44 205 VAL A C 1
ATOM 1446 O O . VAL A 1 205 ? -28.243 -14.641 80.133 1.00 55.44 205 VAL A O 1
ATOM 1449 N N . HIS A 1 206 ? -30.374 -14.090 80.618 1.00 55.81 206 HIS A N 1
ATOM 1450 C CA . HIS A 1 206 ? -30.164 -13.624 81.984 1.00 55.81 206 HIS A CA 1
ATOM 1451 C C . HIS A 1 206 ? -29.964 -14.863 82.866 1.00 55.81 206 HIS A C 1
ATOM 1453 O O . HIS A 1 206 ? -30.886 -15.659 83.026 1.00 55.81 206 HIS A O 1
ATOM 1459 N N . ALA A 1 207 ? -28.752 -15.056 83.384 1.00 54.12 207 ALA A N 1
ATOM 1460 C CA . ALA A 1 207 ? -28.489 -16.019 84.444 1.00 54.12 207 ALA A CA 1
ATOM 1461 C C . ALA A 1 207 ? -28.434 -15.251 85.767 1.00 54.12 207 ALA A C 1
ATOM 1463 O O . ALA A 1 207 ? -27.498 -14.488 86.017 1.00 54.12 207 ALA A O 1
ATOM 1464 N N . ASP A 1 208 ? -29.482 -15.431 86.568 1.00 56.44 208 ASP A N 1
ATOM 1465 C CA . ASP A 1 208 ? -29.587 -14.919 87.926 1.00 56.44 208 ASP A CA 1
ATOM 1466 C C . ASP A 1 208 ? -28.518 -15.519 88.843 1.00 56.44 208 ASP A C 1
ATOM 1468 O O . ASP A 1 208 ? -28.156 -16.696 88.764 1.00 56.44 208 ASP A O 1
ATOM 1472 N N . ARG A 1 209 ? -28.048 -14.671 89.758 1.00 59.19 209 ARG A N 1
ATOM 1473 C CA . ARG A 1 209 ? -27.261 -15.047 90.932 1.00 59.19 209 ARG A CA 1
ATOM 1474 C C . ARG A 1 209 ? -28.065 -15.984 91.836 1.00 59.19 209 ARG A C 1
ATOM 1476 O O . ARG A 1 209 ? -29.187 -15.658 92.210 1.00 59.19 209 ARG A O 1
ATOM 1483 N N . ALA A 1 210 ? -27.41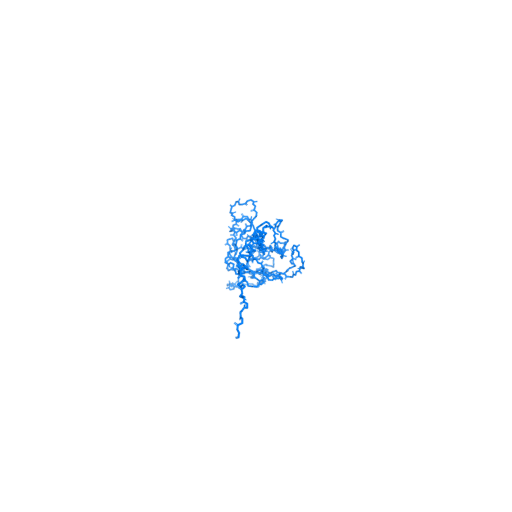3 -17.026 92.343 1.00 53.75 210 ALA A N 1
ATOM 1484 C CA . ALA A 1 210 ? -27.748 -17.626 93.630 1.00 53.75 210 ALA A CA 1
ATOM 1485 C C . ALA A 1 210 ? -26.462 -17.938 94.416 1.00 53.75 210 ALA A C 1
ATOM 1487 O O . ALA A 1 210 ? -25.467 -18.372 93.838 1.00 53.75 210 ALA A O 1
ATOM 1488 N N . CYS A 1 211 ? -26.519 -17.648 95.721 1.00 53.78 211 CYS A N 1
ATOM 1489 C CA . CYS A 1 211 ? -25.571 -18.015 96.783 1.00 53.78 211 CYS A CA 1
ATOM 1490 C C . CYS A 1 211 ? -25.218 -19.519 96.723 1.00 53.78 211 CYS A C 1
ATOM 1492 O O . CYS A 1 211 ? -25.998 -20.301 96.189 1.00 53.78 211 CYS A O 1
ATOM 1494 N N . SER A 1 212 ? -24.101 -20.009 97.263 1.00 49.03 212 SER A N 1
ATOM 1495 C CA . SER A 1 212 ? -23.541 -19.781 98.597 1.00 49.03 212 SER A CA 1
ATOM 1496 C C . SER A 1 212 ? -22.108 -20.307 98.687 1.00 49.03 212 SER A C 1
ATOM 1498 O O . SER A 1 212 ? -21.714 -21.081 97.788 1.00 49.03 212 SER A O 1
#

Sequence (212 aa):
SGWNTAADGSGSGYAAGDSFTMPGADTTLYAQWVVTDFAGPTVPSTGASGTGTFNFTTSDGGPGCGLDLAETAFVAAPPGQNMPQGMFKFRLTGCTPGFTARVTVTWPQPIAGRYVKWGKASAGATQSSAFAPANLSVSGRSASFDVTDGAQGDDDWTSDGTLTDPSGTLAEELQGVPTLGELALALLALVAGGLGVRGLRRPAVHADRACS

pLDDT: mean 87.03, std 13.5, range [46.03, 98.69]

Foldseek 3Di:
DFKAQDQVNPGDTDHPPDDDDDDPDDTDIHDDDAAFKDWAWADFPDDDIDIKMKGKDFDQFDDHWHWPPVFWDHDAADPPFHFGRGKTKTKIASGQFFTKMKMKIFGPFFQAAAKWKWEQQDQPDPHIDTDHAAPWDGDGRMIIGMDTHLDGQAHNSGRDSMGIIMIGRGHDDPPDPPDLPPVSVVVVVVVVVVVVVVVPPDDDDDDDDDDD

Radius of gyration: 31.65 Å; chains: 1; bounding box: 59×33×132 Å